Protein AF-A0A8T3U427-F1 (afdb_monomer_lite)

Sequence (300 aa):
MDKDFKRKILIILAVVIILLIMLIGYIIYKFNKNVANNDKGISSYSGNNTNNNKENVDKITENEKDDIEKTAIQRAGTNNLPQLVNVDYSALARYQFSRPTETDTYIKVYFNNLNEPIEIKLFAKLAPNTTKQFLEGIKKNMHLNKHATMSTFRDLIFNFGVDNTNQPIFTQVDRNDINYALVPYKGALMKNGKLSLKSNGDQLFNIILQDEKKVNEKIIENKAISQSLVNELSNRKGRLESEYLNNIVFGQVTNGIEKLEEMANDYKKNIKDIYNKTYSYPYITKIEVNDPYKKTKITY

pLDDT: mean 75.44, std 16.91, range [25.19, 96.69]

Secondary structure (DSSP, 8-state):
--HHHHHHHHHHHHHHHHHHHHHHHHHHHHHHHHHHHHGGGS-------------------HHHHHHHHHHHHHT-STTS---GGG--HHHHHHHHHSPP-TTSEEEEEEETT-SSPEEEEE-TTTSHHHHHHHHHHHHTTTTTTPBEEE-TT--EEEE--B-TTS-BS--S--GGG--TT---BTTEEEEE-S--TTSGGGGEEEE--S--SS--HHHHHHHT--HHHHHHHHHH-B--SSSTTTEEEEEEEEE-HHHHHHHHHHHHHTHHHHHTTSSPPPBEEEEEEE-TTSSS-EE-

Foldseek 3Di:
DDPVVVVVVVVVVVVVVVVVVVVVVVVVVVVVVVVVVVVPPDPDPPDDDDDDPDQPAQDDDVVLLVVLLVVQLCQFFDPRHDQQQPDQLVSLLNNQQHDDDLQWKKKWWDKPPDPGTFIKTFQCSLQVVLSVLVVVLQVLVLQAPFFFDADPQLWGKTQSAAGPVRAASQNAQDRSSQTLSAAFFQQWWKAFNDGCPDDSSSRIITHRLHADPADDVVCCVPSVHHVSVNVSCVVRPGDDPCGRSRIRGTMGGNDDSVVSNVLSVVCVVCVVVVVVVNDDGIGTNFMFISNSVDPDRDGD

Structure (mmCIF, N/CA/C/O backbone):
data_AF-A0A8T3U427-F1
#
_entry.id   AF-A0A8T3U427-F1
#
loop_
_atom_site.group_PDB
_atom_site.id
_atom_site.type_symbol
_atom_site.label_atom_id
_atom_site.label_alt_id
_atom_site.label_comp_id
_atom_site.label_asym_id
_atom_site.label_entity_id
_atom_site.label_seq_id
_atom_site.pdbx_PDB_ins_code
_atom_site.Cartn_x
_atom_site.Cartn_y
_atom_site.Cartn_z
_atom_site.occupancy
_atom_site.B_iso_or_equiv
_atom_site.auth_seq_id
_atom_site.auth_comp_id
_atom_site.auth_asym_id
_atom_site.auth_atom_id
_atom_site.pdbx_PDB_model_num
ATOM 1 N N . MET A 1 1 ? 60.483 31.519 -21.309 1.00 59.22 1 MET A N 1
ATOM 2 C CA . MET A 1 1 ? 59.441 30.931 -22.181 1.00 59.22 1 MET A CA 1
ATOM 3 C C . MET A 1 1 ? 59.029 31.992 -23.182 1.00 59.22 1 MET A C 1
ATOM 5 O O . MET A 1 1 ? 58.502 33.022 -22.769 1.00 59.22 1 MET A O 1
ATOM 9 N N . ASP A 1 2 ? 59.382 31.769 -24.444 1.00 67.00 2 ASP A N 1
ATOM 10 C CA . ASP A 1 2 ? 59.312 32.754 -25.523 1.00 67.00 2 ASP A CA 1
ATOM 11 C C . ASP A 1 2 ? 57.877 33.274 -25.748 1.00 67.00 2 ASP A C 1
ATOM 13 O O . ASP A 1 2 ? 56.909 32.518 -25.596 1.00 67.00 2 ASP A O 1
ATOM 17 N N . LYS A 1 3 ? 57.715 34.565 -26.071 1.00 64.00 3 LYS A N 1
ATOM 18 C CA . LYS A 1 3 ? 56.387 35.195 -26.248 1.00 64.00 3 LYS A CA 1
ATOM 19 C C . LYS A 1 3 ? 55.594 34.507 -27.361 1.00 64.00 3 LYS A C 1
ATOM 21 O O . LYS A 1 3 ? 54.386 34.303 -27.217 1.00 64.00 3 LYS A O 1
ATOM 26 N N . ASP A 1 4 ? 56.286 34.054 -28.400 1.00 68.75 4 ASP A N 1
ATOM 27 C CA . ASP A 1 4 ? 55.681 33.327 -29.514 1.00 68.75 4 ASP A CA 1
ATOM 28 C C . ASP A 1 4 ? 55.233 31.915 -29.128 1.00 68.75 4 ASP A C 1
ATOM 30 O O . ASP A 1 4 ? 54.208 31.431 -29.612 1.00 68.75 4 ASP A O 1
ATOM 34 N N . PHE A 1 5 ? 55.927 31.273 -28.186 1.00 71.12 5 PHE A N 1
ATOM 35 C CA . PHE A 1 5 ? 55.531 29.966 -27.663 1.00 71.12 5 PHE A CA 1
ATOM 36 C C . PHE A 1 5 ? 54.252 30.063 -26.818 1.00 71.12 5 PHE A C 1
ATOM 38 O O . PHE A 1 5 ? 53.335 29.256 -26.979 1.00 71.12 5 PHE A O 1
ATOM 45 N N . LYS A 1 6 ? 54.127 31.108 -25.985 1.00 70.31 6 LYS A N 1
ATOM 46 C CA . LYS A 1 6 ? 52.896 31.376 -25.218 1.00 70.31 6 LYS A CA 1
ATOM 47 C C . LYS A 1 6 ? 51.705 31.685 -26.128 1.00 70.31 6 LYS A C 1
ATOM 49 O O . LYS A 1 6 ? 50.611 31.185 -25.879 1.00 70.31 6 LYS A O 1
ATOM 54 N N . ARG A 1 7 ? 51.912 32.458 -27.202 1.00 70.88 7 ARG A N 1
ATOM 55 C CA . ARG A 1 7 ? 50.856 32.798 -28.170 1.00 70.88 7 ARG A CA 1
ATOM 56 C C . ARG A 1 7 ? 50.369 31.570 -28.945 1.00 70.88 7 ARG A C 1
ATOM 58 O O . ARG A 1 7 ? 49.165 31.405 -29.107 1.00 70.88 7 ARG A O 1
ATOM 65 N N . LYS A 1 8 ? 51.278 30.679 -29.358 1.00 77.75 8 LYS A N 1
ATOM 66 C CA . LYS A 1 8 ? 50.928 29.411 -30.025 1.00 77.75 8 LYS A CA 1
ATOM 67 C C . LYS A 1 8 ? 50.139 28.470 -29.109 1.00 77.75 8 LYS A C 1
ATOM 69 O O . LYS A 1 8 ? 49.128 27.928 -29.542 1.00 77.75 8 LYS A O 1
ATOM 74 N N . ILE A 1 9 ? 50.538 28.335 -27.841 1.00 80.44 9 ILE A N 1
ATOM 75 C CA . ILE A 1 9 ? 49.794 27.527 -26.858 1.00 80.44 9 ILE A CA 1
ATOM 76 C C . ILE A 1 9 ? 48.384 28.078 -26.642 1.00 80.44 9 ILE A C 1
ATOM 78 O O . ILE A 1 9 ? 47.432 27.305 -26.621 1.00 80.44 9 ILE A O 1
ATOM 82 N N . LEU A 1 10 ? 48.229 29.400 -26.535 1.00 78.81 10 LEU A N 1
ATOM 83 C CA . LEU A 1 10 ? 46.924 30.021 -26.300 1.00 78.81 10 LEU A CA 1
ATOM 84 C C . LEU A 1 10 ? 45.952 29.797 -27.472 1.00 78.81 10 LEU A C 1
ATOM 86 O O . LEU A 1 10 ? 44.768 29.554 -27.253 1.00 78.81 10 LEU A O 1
ATOM 90 N N . ILE A 1 11 ? 46.463 29.815 -28.708 1.00 83.19 11 ILE A N 1
ATOM 91 C CA . ILE A 1 11 ? 45.681 29.509 -29.916 1.00 83.19 11 ILE A CA 1
ATOM 92 C C . ILE A 1 11 ? 45.255 28.036 -29.926 1.00 83.19 11 ILE A C 1
ATOM 94 O O . ILE A 1 11 ? 44.087 27.745 -30.174 1.00 83.19 11 ILE A O 1
ATOM 98 N N . ILE A 1 12 ? 46.164 27.109 -29.607 1.00 82.56 12 ILE A N 1
ATOM 99 C CA . ILE A 1 12 ? 45.843 25.674 -29.528 1.00 82.56 12 ILE A CA 1
ATOM 100 C C . ILE A 1 12 ? 44.763 25.430 -28.467 1.00 82.56 12 ILE A C 1
ATOM 102 O O . ILE A 1 12 ? 43.797 24.715 -28.723 1.00 82.56 12 ILE A O 1
ATOM 106 N N . LEU A 1 13 ? 44.879 26.073 -27.303 1.00 82.50 13 LEU A N 1
ATOM 107 C CA . LEU A 1 13 ? 43.910 25.939 -26.217 1.00 82.50 13 LEU A CA 1
ATOM 108 C C . LEU A 1 13 ? 42.522 26.465 -26.619 1.00 82.50 13 LEU A C 1
ATOM 110 O O . LEU A 1 13 ? 41.516 25.818 -26.339 1.00 82.50 13 LEU A O 1
ATOM 114 N N . ALA A 1 14 ? 42.464 27.590 -27.338 1.00 83.56 14 ALA A N 1
ATOM 115 C CA . ALA A 1 14 ? 41.215 28.141 -27.861 1.00 83.56 14 ALA A CA 1
ATOM 116 C C . ALA A 1 14 ? 40.546 27.204 -28.884 1.00 83.56 14 ALA A C 1
ATOM 118 O O . ALA A 1 14 ? 39.336 26.991 -28.823 1.00 83.56 14 ALA A O 1
ATOM 119 N N . VAL A 1 15 ? 41.325 26.590 -29.781 1.00 88.31 15 VAL A N 1
ATOM 120 C CA . VAL A 1 15 ? 40.809 25.616 -30.760 1.00 88.31 15 VAL A CA 1
ATOM 121 C C . VAL A 1 15 ? 40.265 24.365 -30.064 1.00 88.31 15 VAL A C 1
ATOM 123 O O . VAL A 1 15 ? 39.186 23.891 -30.416 1.00 88.31 15 VAL A O 1
ATOM 126 N N . VAL A 1 16 ? 40.955 23.863 -29.035 1.00 87.56 16 VAL A N 1
ATOM 127 C CA . VAL A 1 16 ? 40.490 22.712 -28.241 1.00 87.56 16 VAL A CA 1
ATOM 128 C C . VAL A 1 16 ? 39.172 23.023 -27.528 1.00 87.56 16 VAL A C 1
ATOM 130 O O . VAL A 1 16 ? 38.265 22.195 -27.547 1.00 87.56 16 VAL A O 1
ATOM 133 N N . ILE A 1 17 ? 39.024 24.223 -26.958 1.00 86.38 17 ILE A N 1
ATOM 134 C CA . ILE A 1 17 ? 37.779 24.653 -26.302 1.00 86.38 17 ILE A CA 1
ATOM 135 C C . ILE A 1 17 ? 36.621 24.718 -27.305 1.00 86.38 17 ILE A C 1
ATOM 137 O O . ILE A 1 17 ? 35.531 24.229 -27.016 1.00 86.38 17 ILE A O 1
ATOM 141 N N . ILE A 1 18 ? 36.854 25.268 -28.500 1.00 88.19 18 ILE A N 1
ATOM 142 C CA . ILE A 1 18 ? 35.833 25.353 -29.554 1.00 88.19 18 ILE A CA 1
ATOM 143 C C . ILE A 1 18 ? 35.385 23.952 -30.003 1.00 88.19 18 ILE A C 1
ATOM 145 O O . ILE A 1 18 ? 34.186 23.710 -30.156 1.00 88.19 18 ILE A O 1
ATOM 149 N N . LEU A 1 19 ? 36.319 23.008 -30.158 1.00 84.88 19 LEU A N 1
ATOM 150 C CA . LEU A 1 19 ? 35.997 21.613 -30.483 1.00 84.88 19 LEU A CA 1
ATOM 151 C C . LEU A 1 19 ? 35.191 20.928 -29.370 1.00 84.88 19 LEU A C 1
ATOM 153 O O . LEU A 1 19 ? 34.259 20.179 -29.660 1.00 84.88 19 LEU A O 1
ATOM 157 N N . LEU A 1 20 ? 35.495 21.225 -28.105 1.00 81.88 20 LEU A N 1
ATOM 158 C CA . LEU A 1 20 ? 34.751 20.724 -26.946 1.00 81.88 20 LEU A CA 1
ATOM 159 C C . LEU A 1 20 ? 33.309 21.247 -26.921 1.00 81.88 20 LEU A C 1
ATOM 161 O O . LEU A 1 20 ? 32.381 20.473 -26.699 1.00 81.88 20 LEU A O 1
ATOM 165 N N . ILE A 1 21 ? 33.104 22.533 -27.220 1.00 86.19 21 ILE A N 1
ATOM 166 C CA . ILE A 1 21 ? 31.766 23.136 -27.311 1.00 86.19 21 ILE A CA 1
ATOM 167 C C . ILE A 1 21 ? 30.965 22.508 -28.460 1.00 86.19 21 ILE A C 1
ATOM 169 O O . ILE A 1 21 ? 29.793 22.180 -28.274 1.00 86.19 21 ILE A O 1
ATOM 173 N N . MET A 1 22 ? 31.587 22.278 -29.623 1.00 85.19 22 MET A N 1
ATOM 174 C CA . MET A 1 22 ? 30.928 21.592 -30.742 1.00 85.19 22 MET A CA 1
ATOM 175 C C . MET A 1 22 ? 30.547 20.147 -30.399 1.00 85.19 22 MET A C 1
ATOM 177 O O . MET A 1 22 ? 29.453 19.706 -30.750 1.00 85.19 22 MET A O 1
ATOM 181 N N . LEU A 1 23 ? 31.405 19.421 -29.674 1.00 85.69 23 LEU A N 1
ATOM 182 C CA . LEU A 1 23 ? 31.119 18.058 -29.226 1.00 85.69 23 LEU A CA 1
ATOM 183 C C . LEU A 1 23 ? 29.940 18.025 -28.242 1.00 85.69 23 LEU A C 1
ATOM 185 O O . LEU A 1 23 ? 29.028 17.216 -28.405 1.00 85.69 23 LEU A O 1
ATOM 189 N N . ILE A 1 24 ? 29.921 18.934 -27.262 1.00 81.00 24 ILE A N 1
ATOM 190 C CA . ILE A 1 24 ? 28.818 19.068 -26.298 1.00 81.00 24 ILE A CA 1
ATOM 191 C C . ILE A 1 24 ? 27.515 19.424 -27.028 1.00 81.00 24 ILE A C 1
ATOM 193 O O . ILE A 1 24 ? 26.487 18.788 -26.796 1.00 81.00 24 ILE A O 1
ATOM 197 N N . GLY A 1 25 ? 27.559 20.375 -27.966 1.00 81.19 25 GLY A N 1
ATOM 198 C CA . GLY A 1 25 ? 26.407 20.749 -28.789 1.00 81.19 25 GLY A CA 1
ATOM 199 C C . GLY A 1 25 ? 25.869 19.584 -29.625 1.00 81.19 25 GLY A C 1
ATOM 200 O O . GLY A 1 25 ? 24.657 19.384 -29.695 1.00 81.19 25 GLY A O 1
ATOM 201 N N . TYR A 1 26 ? 26.754 18.764 -30.199 1.00 83.94 26 TYR A N 1
ATOM 202 C CA . TYR A 1 26 ? 26.366 17.564 -30.941 1.00 83.94 26 TYR A CA 1
ATOM 203 C C . TYR A 1 26 ? 25.715 16.503 -30.042 1.00 83.94 26 TYR A C 1
ATOM 205 O O . TYR A 1 26 ? 24.706 15.915 -30.435 1.00 83.94 26 TYR A O 1
ATOM 213 N N . ILE A 1 27 ? 26.239 16.286 -28.830 1.00 77.25 27 ILE A N 1
ATOM 214 C CA . ILE A 1 27 ? 25.650 15.361 -27.847 1.00 77.25 27 ILE A CA 1
ATOM 215 C C . ILE A 1 27 ? 24.237 15.822 -27.461 1.00 77.25 27 ILE A C 1
ATOM 217 O O . ILE A 1 27 ? 23.304 15.023 -27.539 1.00 77.25 27 ILE A O 1
ATOM 221 N N . ILE A 1 28 ? 24.054 17.110 -27.140 1.00 77.00 28 ILE A N 1
ATOM 222 C CA . ILE A 1 28 ? 22.740 17.696 -26.811 1.00 77.00 28 ILE A CA 1
ATOM 223 C C . ILE A 1 28 ? 21.771 17.572 -27.996 1.00 77.00 28 ILE A C 1
ATOM 225 O O . ILE A 1 28 ? 20.626 17.156 -27.826 1.00 77.00 28 ILE A O 1
ATOM 229 N N . TYR A 1 29 ? 22.227 17.878 -29.214 1.00 78.38 29 TYR A N 1
ATOM 230 C CA . TYR A 1 29 ? 21.415 17.751 -30.425 1.00 78.38 29 TYR A CA 1
ATOM 231 C C . TYR A 1 29 ? 20.968 16.304 -30.675 1.00 78.38 29 TYR A C 1
ATOM 233 O O . TYR A 1 29 ? 19.792 16.062 -30.957 1.00 78.38 29 TYR A O 1
ATOM 241 N N . LYS A 1 30 ? 21.873 15.322 -30.542 1.00 70.06 30 LYS A N 1
ATOM 242 C CA . LYS A 1 30 ? 21.526 13.905 -30.723 1.00 70.06 30 LYS A CA 1
ATOM 243 C C . LYS A 1 30 ? 20.566 13.413 -29.637 1.00 70.06 30 LYS A C 1
ATOM 245 O O . LYS A 1 30 ? 19.668 12.632 -29.945 1.00 70.06 30 LYS A O 1
ATOM 250 N N . PHE A 1 31 ? 20.732 13.888 -28.402 1.00 57.84 31 PHE A N 1
ATOM 251 C CA . PHE A 1 31 ? 19.836 13.581 -27.289 1.00 57.84 31 PHE A CA 1
ATOM 252 C C . PHE A 1 31 ? 18.421 14.115 -27.564 1.00 57.84 31 PHE A C 1
ATOM 254 O O . PHE A 1 31 ? 17.472 13.336 -27.588 1.00 57.84 31 PHE A O 1
ATOM 261 N N . ASN A 1 32 ? 18.284 15.395 -27.928 1.00 58.91 32 ASN A N 1
ATOM 262 C CA . ASN A 1 32 ? 16.984 16.000 -28.247 1.00 58.91 32 ASN A CA 1
ATOM 263 C C . ASN A 1 32 ? 16.314 15.390 -29.489 1.00 58.91 32 ASN A C 1
ATOM 265 O O . ASN A 1 32 ? 15.096 15.224 -29.516 1.00 58.91 32 ASN A O 1
ATOM 269 N N . LYS A 1 33 ? 17.086 15.001 -30.514 1.00 48.03 33 LYS A N 1
ATOM 270 C CA . LYS A 1 33 ? 16.544 14.336 -31.711 1.00 48.03 33 LYS A CA 1
ATOM 271 C C . LYS A 1 33 ? 16.022 12.922 -31.418 1.00 48.03 33 LYS A C 1
ATOM 273 O O . LYS A 1 33 ? 15.049 12.498 -32.039 1.00 48.03 33 LYS A O 1
ATOM 278 N N . ASN A 1 34 ? 16.640 12.202 -30.481 1.00 48.78 34 ASN A N 1
ATOM 279 C CA . ASN A 1 34 ? 16.166 10.886 -30.046 1.00 48.78 34 ASN A CA 1
ATOM 280 C C . ASN A 1 34 ? 14.929 10.985 -29.136 1.00 48.78 34 ASN A C 1
ATOM 282 O O . ASN A 1 34 ? 14.057 10.127 -29.224 1.00 48.78 34 ASN A O 1
ATOM 286 N N . VAL A 1 35 ? 14.807 12.049 -28.333 1.00 49.03 35 VAL A N 1
ATOM 287 C CA . VAL A 1 35 ? 13.600 12.336 -27.534 1.00 49.03 35 VAL A CA 1
ATOM 288 C C . VAL A 1 35 ? 12.406 12.668 -28.444 1.00 49.03 35 VAL A C 1
ATOM 290 O O . VAL A 1 35 ? 11.364 12.029 -28.350 1.00 49.03 35 VAL A O 1
ATOM 293 N N . ALA A 1 36 ? 12.580 13.558 -29.427 1.00 39.34 36 ALA A N 1
ATOM 294 C CA . ALA A 1 36 ? 11.493 13.985 -30.318 1.00 39.34 36 ALA A CA 1
ATOM 295 C C . ALA A 1 36 ? 10.962 12.895 -31.279 1.00 39.34 36 ALA A C 1
ATOM 297 O O . ALA A 1 36 ? 9.861 13.027 -31.816 1.00 39.34 36 ALA A O 1
ATOM 298 N N . ASN A 1 37 ? 11.730 11.829 -31.532 1.00 36.75 37 ASN A N 1
ATOM 299 C CA . ASN A 1 37 ? 11.287 10.708 -32.370 1.00 36.75 37 ASN A CA 1
ATOM 300 C C . ASN A 1 37 ? 10.608 9.582 -31.574 1.00 36.75 37 ASN A C 1
ATOM 302 O O . ASN A 1 37 ? 9.829 8.838 -32.166 1.00 36.75 37 ASN A O 1
ATOM 306 N N . ASN A 1 38 ? 10.841 9.488 -30.261 1.00 41.16 38 ASN A N 1
ATOM 307 C CA . ASN A 1 38 ? 10.148 8.531 -29.392 1.00 41.16 38 ASN A CA 1
ATOM 308 C C . ASN A 1 38 ? 8.771 9.043 -28.922 1.00 41.16 38 ASN A C 1
ATOM 310 O O . ASN A 1 38 ? 7.914 8.236 -28.576 1.00 41.16 38 ASN A O 1
ATOM 314 N N . ASP A 1 39 ? 8.513 10.353 -29.007 1.00 40.88 39 ASP A N 1
ATOM 315 C CA . A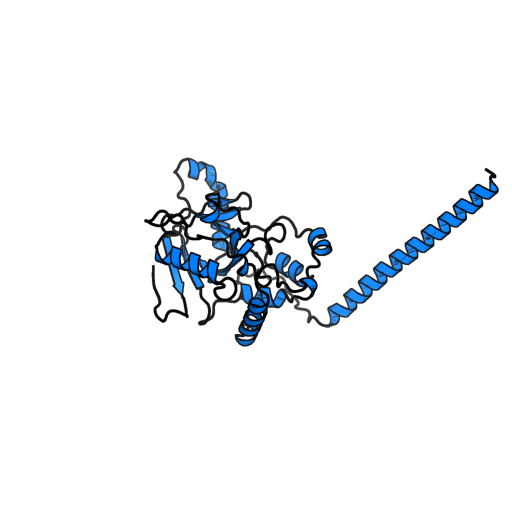SP A 1 39 ? 7.210 10.961 -28.681 1.00 40.88 39 ASP A CA 1
ATOM 316 C C . ASP A 1 39 ? 6.150 10.836 -29.795 1.00 40.88 39 ASP A C 1
ATOM 318 O O . ASP A 1 39 ? 4.981 11.151 -29.584 1.00 40.88 39 ASP A O 1
ATOM 322 N N . LYS A 1 40 ? 6.501 10.333 -30.988 1.00 34.75 40 LYS A N 1
ATOM 323 C CA . LYS A 1 40 ? 5.539 10.177 -32.101 1.00 34.75 40 LYS A CA 1
ATOM 324 C C . LYS A 1 40 ? 4.613 8.956 -31.985 1.00 34.75 40 LYS A C 1
ATOM 326 O O . LYS A 1 40 ? 3.805 8.733 -32.883 1.00 34.75 40 LYS A O 1
ATOM 331 N N . GLY A 1 41 ? 4.709 8.185 -30.901 1.00 35.84 41 GLY A N 1
ATOM 332 C CA . GLY A 1 41 ? 3.844 7.031 -30.627 1.00 35.84 41 GLY A CA 1
ATOM 333 C C . GLY A 1 41 ? 2.781 7.247 -29.546 1.00 35.84 41 GLY A C 1
ATOM 334 O O . GLY A 1 41 ? 1.962 6.357 -29.339 1.00 35.84 41 GLY A O 1
ATOM 335 N N . ILE A 1 42 ? 2.766 8.391 -28.854 1.00 35.25 42 ILE A N 1
ATOM 336 C CA . ILE A 1 42 ? 1.830 8.632 -27.749 1.00 35.25 42 ILE A CA 1
ATOM 337 C C . ILE A 1 42 ? 0.779 9.631 -28.221 1.00 35.25 42 ILE A C 1
ATOM 339 O O . ILE A 1 42 ? 1.039 10.822 -28.375 1.00 35.25 42 ILE A O 1
ATOM 343 N N . SER A 1 43 ? -0.423 9.116 -28.480 1.00 31.12 43 SER A N 1
ATOM 344 C CA . SER A 1 43 ? -1.621 9.909 -28.743 1.00 31.12 43 SER A CA 1
ATOM 345 C C . SER A 1 43 ? -1.753 11.019 -27.702 1.00 31.12 43 SER A C 1
ATOM 347 O O . SER A 1 43 ? -1.834 10.752 -26.501 1.00 31.12 43 SER A O 1
ATOM 349 N N . SER A 1 44 ? -1.792 12.259 -28.173 1.00 29.70 44 SER A N 1
ATOM 350 C CA . SER A 1 44 ? -2.042 13.451 -27.379 1.00 29.70 44 SER A CA 1
ATOM 351 C C . SER A 1 44 ? -3.400 13.354 -26.678 1.00 29.70 44 SER A C 1
ATOM 353 O O . SER A 1 44 ? -4.447 13.637 -27.257 1.00 29.70 44 SER A O 1
ATOM 355 N N . TYR A 1 45 ? -3.391 12.998 -25.394 1.00 30.50 45 TYR A N 1
ATOM 356 C CA . TYR A 1 45 ? -4.509 13.309 -24.512 1.00 30.50 45 TYR A CA 1
ATOM 357 C C . TYR A 1 45 ? -4.466 14.812 -24.229 1.00 30.50 45 TYR A C 1
ATOM 359 O O . TYR A 1 45 ? -3.686 15.302 -23.414 1.00 30.50 45 TYR A O 1
ATOM 367 N N . SER A 1 46 ? -5.289 15.560 -24.961 1.00 26.19 46 SER A N 1
ATOM 368 C CA . SER A 1 46 ? -5.597 16.952 -24.655 1.00 26.19 46 SER A CA 1
ATOM 369 C C . SER A 1 46 ? -6.422 16.987 -23.366 1.00 26.19 46 SER A C 1
ATOM 371 O O . SER A 1 46 ? -7.630 16.754 -23.366 1.00 26.19 46 SER A O 1
ATOM 373 N N . GLY A 1 47 ? -5.747 17.200 -22.238 1.00 28.97 47 GLY A N 1
ATOM 374 C CA . GLY A 1 47 ? -6.385 17.463 -20.955 1.00 28.97 47 GLY A CA 1
ATOM 375 C C . GLY A 1 47 ? -6.874 18.904 -20.908 1.00 28.97 47 GLY A C 1
ATOM 376 O O . GLY A 1 47 ? -6.117 19.807 -20.561 1.00 28.97 47 GLY A O 1
ATOM 377 N N . ASN A 1 48 ? -8.144 19.120 -21.251 1.00 25.19 48 ASN A N 1
ATOM 378 C CA . ASN A 1 48 ? -8.836 20.353 -20.900 1.00 25.19 48 ASN A CA 1
ATOM 379 C C . ASN A 1 48 ? -8.879 20.482 -19.373 1.00 25.19 48 ASN A C 1
ATOM 381 O O . ASN A 1 48 ? -9.461 19.647 -18.679 1.00 25.19 48 ASN A O 1
ATOM 385 N N . ASN A 1 49 ? -8.281 21.564 -18.873 1.00 33.22 49 ASN A N 1
ATOM 386 C CA . ASN A 1 49 ? -8.452 22.053 -17.512 1.00 33.22 49 ASN A CA 1
ATOM 387 C C . ASN A 1 49 ? -9.945 22.247 -17.228 1.00 33.22 49 ASN A C 1
ATOM 389 O O . ASN A 1 49 ? -10.543 23.250 -17.608 1.00 33.22 49 ASN A O 1
ATOM 393 N N . THR A 1 50 ? -10.533 21.288 -16.523 1.00 27.03 50 THR A N 1
ATOM 394 C CA . THR A 1 50 ? -11.799 21.481 -15.826 1.00 27.03 50 THR A CA 1
ATOM 395 C C . THR A 1 50 ? -11.693 20.777 -14.487 1.00 27.03 50 THR A C 1
ATOM 397 O O . THR A 1 50 ? -11.666 19.551 -14.418 1.00 27.03 50 THR A O 1
ATOM 400 N N . ASN A 1 51 ? -11.596 21.584 -13.429 1.00 36.22 51 ASN A N 1
ATOM 401 C CA . ASN A 1 51 ? -11.823 21.163 -12.055 1.00 36.22 51 ASN A CA 1
ATOM 402 C C . ASN A 1 51 ? -13.139 20.385 -11.993 1.00 36.22 51 ASN A C 1
ATOM 404 O O . ASN A 1 51 ? -14.203 20.976 -12.143 1.00 36.22 51 ASN A O 1
ATOM 408 N N . ASN A 1 52 ? -13.055 19.079 -11.773 1.00 27.22 52 ASN A N 1
ATOM 409 C CA . ASN A 1 52 ? -14.166 18.251 -11.338 1.00 27.22 52 ASN A CA 1
ATOM 410 C C . ASN A 1 52 ? -13.590 17.154 -10.442 1.00 27.22 52 ASN A C 1
ATOM 412 O O . ASN A 1 52 ? -12.867 16.281 -10.918 1.00 27.22 52 ASN A O 1
ATOM 416 N N . ASN A 1 53 ? -13.924 17.215 -9.150 1.00 38.50 53 ASN A N 1
ATOM 417 C CA . ASN A 1 53 ? -13.718 16.147 -8.173 1.00 38.50 53 ASN A CA 1
ATOM 418 C C . ASN A 1 53 ? -14.526 14.908 -8.590 1.00 38.50 53 ASN A C 1
ATOM 420 O O . ASN A 1 53 ? -15.640 14.671 -8.126 1.00 38.50 53 ASN A O 1
ATOM 424 N N . LYS A 1 54 ? -13.972 14.126 -9.510 1.00 35.12 54 LYS A N 1
ATOM 425 C CA . LYS A 1 54 ? -14.352 12.741 -9.764 1.00 35.12 54 LYS A CA 1
ATOM 426 C C . LYS A 1 54 ? -13.064 11.946 -9.704 1.00 35.12 54 LYS A C 1
ATOM 428 O O . LYS A 1 54 ? -12.177 12.178 -10.520 1.00 35.12 54 LYS A O 1
ATOM 433 N N . GLU A 1 55 ? -12.966 11.042 -8.733 1.00 45.59 55 GLU A N 1
ATOM 434 C CA . GLU A 1 55 ? -11.909 10.034 -8.673 1.00 45.59 55 GLU A CA 1
ATOM 435 C C . GLU A 1 55 ? -11.748 9.412 -10.069 1.00 45.59 55 GLU A C 1
ATOM 437 O O . GLU A 1 55 ? -12.640 8.711 -10.558 1.00 45.59 55 GLU A O 1
ATOM 442 N N . ASN A 1 56 ? -10.643 9.729 -10.749 1.00 45.22 56 ASN A N 1
ATOM 443 C CA . ASN A 1 56 ? -10.276 9.100 -12.012 1.00 45.22 56 ASN A CA 1
ATOM 444 C C . ASN A 1 56 ? -9.852 7.669 -11.687 1.00 45.22 56 ASN A C 1
ATOM 446 O O . ASN A 1 56 ? -8.686 7.383 -11.433 1.00 45.22 56 ASN A O 1
ATOM 450 N N . VAL A 1 57 ? -10.834 6.779 -11.619 1.00 61.09 57 VAL A N 1
ATOM 451 C CA . VAL A 1 57 ? -10.600 5.346 -11.492 1.00 61.09 57 VAL A CA 1
ATOM 452 C C . VAL A 1 57 ? -10.041 4.864 -12.817 1.00 61.09 57 VAL A C 1
ATOM 454 O O . VAL A 1 57 ? -10.732 4.912 -13.841 1.00 61.09 57 VAL A O 1
ATOM 457 N N . ASP A 1 58 ? -8.801 4.388 -12.796 1.00 75.19 58 ASP A N 1
ATOM 458 C CA . ASP A 1 58 ? -8.197 3.803 -13.982 1.00 75.19 58 ASP A CA 1
ATOM 459 C C . ASP A 1 58 ? -8.947 2.536 -14.386 1.00 75.19 58 ASP A C 1
ATOM 461 O O . ASP A 1 58 ? -9.272 1.674 -13.562 1.00 75.19 58 ASP A O 1
ATOM 465 N N . LYS A 1 59 ? -9.222 2.425 -15.684 1.00 77.38 59 LYS A N 1
ATOM 466 C CA . LYS A 1 59 ? -9.751 1.199 -16.272 1.00 77.38 59 LYS A CA 1
ATOM 467 C C . LYS A 1 59 ? -8.583 0.280 -16.608 1.00 77.38 59 LYS A C 1
ATOM 469 O O . LYS A 1 59 ? -7.645 0.702 -17.278 1.00 77.38 59 LYS A O 1
ATOM 474 N N . ILE A 1 60 ? -8.686 -0.970 -16.177 1.00 84.38 60 ILE A N 1
ATOM 475 C CA . ILE A 1 60 ? -7.787 -2.063 -16.544 1.00 84.38 60 ILE A CA 1
ATOM 476 C C . ILE A 1 60 ? -8.638 -3.277 -16.919 1.00 84.38 60 ILE A C 1
ATOM 478 O O . ILE A 1 60 ? -9.715 -3.475 -16.353 1.00 84.38 60 ILE A O 1
ATOM 482 N N . THR A 1 61 ? -8.197 -4.054 -17.905 1.00 85.25 61 THR A N 1
ATOM 483 C CA . THR A 1 61 ? -8.869 -5.316 -18.259 1.00 85.25 61 THR A CA 1
ATOM 484 C C . THR A 1 61 ? -8.388 -6.451 -17.352 1.00 85.25 61 THR A C 1
ATOM 486 O O . THR A 1 61 ? -7.259 -6.404 -16.867 1.00 85.25 61 THR A O 1
ATOM 489 N N . GLU A 1 62 ? -9.202 -7.491 -17.139 1.00 84.38 62 GLU A N 1
ATOM 490 C CA . GLU A 1 62 ? -8.783 -8.641 -16.312 1.00 84.38 62 GLU A CA 1
ATOM 491 C C . GLU A 1 62 ? -7.568 -9.366 -16.926 1.00 84.38 62 GLU A C 1
ATOM 493 O O . GLU A 1 62 ? -6.661 -9.754 -16.203 1.00 84.38 62 GLU A O 1
ATOM 498 N N . ASN A 1 63 ? -7.474 -9.439 -18.260 1.00 86.06 63 ASN A N 1
ATOM 499 C CA . ASN A 1 63 ? -6.302 -10.012 -18.936 1.00 86.06 63 ASN A CA 1
ATOM 500 C C . ASN A 1 63 ? -5.026 -9.186 -18.686 1.00 86.06 63 ASN A C 1
ATOM 502 O O . ASN A 1 63 ? -3.985 -9.748 -18.366 1.00 86.06 63 ASN A O 1
ATOM 506 N N . GLU A 1 64 ? -5.101 -7.851 -18.799 1.00 87.25 64 GLU A N 1
ATOM 507 C CA . GLU A 1 64 ? -3.957 -6.963 -18.516 1.00 87.25 64 GLU A CA 1
ATOM 508 C C . GLU A 1 64 ? -3.518 -7.088 -17.051 1.00 87.25 64 GLU A C 1
ATOM 510 O O . GLU A 1 64 ? -2.324 -7.136 -16.755 1.00 87.25 64 GLU A O 1
ATOM 515 N N . LYS A 1 65 ? -4.486 -7.192 -16.134 1.00 88.75 65 LYS A N 1
ATOM 516 C CA . LYS A 1 65 ? -4.249 -7.437 -14.711 1.00 88.75 65 LYS A CA 1
ATOM 517 C C . LYS A 1 65 ? -3.511 -8.762 -14.483 1.00 88.75 65 LYS A C 1
ATOM 519 O O . LYS A 1 65 ? -2.470 -8.760 -13.827 1.00 88.75 65 LYS A O 1
ATOM 524 N N . ASP A 1 66 ? -4.014 -9.862 -15.037 1.00 87.88 66 ASP A N 1
ATOM 525 C CA . ASP A 1 66 ? -3.421 -11.194 -14.879 1.00 87.88 66 ASP A CA 1
ATOM 526 C C . ASP A 1 66 ? -2.000 -11.266 -15.463 1.00 87.88 66 ASP A C 1
ATOM 528 O O . ASP A 1 66 ? -1.102 -11.850 -14.849 1.00 87.88 66 ASP A O 1
ATOM 532 N N . ASP A 1 67 ? -1.759 -10.633 -16.615 1.00 89.31 67 ASP A N 1
ATOM 533 C CA . ASP A 1 67 ? -0.434 -10.573 -17.240 1.00 89.31 67 ASP A CA 1
ATOM 534 C C . ASP A 1 67 ? 0.574 -9.785 -16.391 1.00 89.31 67 ASP A C 1
ATOM 536 O O . ASP A 1 67 ? 1.721 -10.226 -16.208 1.00 89.31 67 ASP A O 1
ATOM 540 N N . ILE A 1 68 ? 0.151 -8.644 -15.829 1.00 90.56 68 ILE A N 1
ATOM 541 C CA . ILE A 1 68 ? 0.958 -7.863 -14.882 1.00 90.56 68 ILE A CA 1
ATOM 542 C C . ILE A 1 68 ? 1.286 -8.711 -13.659 1.00 90.56 68 ILE A C 1
ATOM 544 O O . ILE A 1 68 ? 2.457 -8.823 -13.293 1.00 90.56 68 ILE A O 1
ATOM 548 N N . GLU A 1 69 ? 0.281 -9.331 -13.042 1.00 90.75 69 GLU A N 1
ATOM 549 C CA . GLU A 1 69 ? 0.473 -10.118 -11.828 1.00 90.75 69 GLU A CA 1
ATOM 550 C C . GLU A 1 69 ? 1.416 -11.294 -12.070 1.00 90.75 69 GLU A C 1
ATOM 552 O O . GLU A 1 69 ? 2.392 -11.469 -11.341 1.00 90.75 69 GLU A O 1
ATOM 557 N N . LYS A 1 70 ? 1.195 -12.062 -13.139 1.00 89.94 70 LYS A N 1
ATOM 558 C CA . LYS A 1 70 ? 2.042 -13.199 -13.508 1.00 89.94 70 LYS A CA 1
ATOM 559 C C . LYS A 1 70 ? 3.497 -12.781 -13.715 1.00 89.94 70 LYS A C 1
ATOM 561 O O . LYS A 1 70 ? 4.405 -13.440 -13.205 1.00 89.94 70 LYS A O 1
ATOM 566 N N . THR A 1 71 ? 3.724 -11.682 -14.433 1.00 87.69 71 THR A N 1
ATOM 567 C CA . THR A 1 71 ? 5.075 -11.172 -14.707 1.00 87.69 71 THR A CA 1
ATOM 568 C C . THR A 1 71 ? 5.744 -10.652 -13.433 1.00 87.69 71 THR A C 1
ATOM 570 O O . THR A 1 71 ? 6.918 -10.936 -13.183 1.00 87.69 71 THR A O 1
ATOM 573 N N . ALA A 1 72 ? 5.000 -9.918 -12.605 1.00 88.06 72 ALA A N 1
ATOM 574 C CA . ALA A 1 72 ? 5.501 -9.330 -11.369 1.00 88.06 72 ALA A CA 1
ATOM 575 C C . ALA A 1 72 ? 5.813 -10.388 -10.300 1.00 88.06 72 ALA A C 1
ATOM 577 O O . ALA A 1 72 ? 6.780 -10.229 -9.559 1.00 88.06 72 ALA A O 1
ATOM 578 N N . ILE A 1 73 ? 5.048 -11.483 -10.239 1.00 84.81 73 ILE A N 1
ATOM 579 C CA . ILE A 1 73 ? 5.310 -12.621 -9.341 1.00 84.81 73 ILE A CA 1
ATOM 580 C C . ILE A 1 73 ? 6.620 -13.316 -9.716 1.00 84.81 73 ILE A C 1
ATOM 582 O O . ILE A 1 73 ? 7.442 -13.595 -8.847 1.00 84.81 73 ILE A O 1
ATOM 586 N N . GLN A 1 74 ? 6.857 -13.555 -11.011 1.00 81.88 74 GLN A N 1
ATOM 587 C CA . GLN A 1 74 ? 8.103 -14.176 -11.484 1.00 81.88 74 GLN A CA 1
ATOM 588 C C . GLN A 1 74 ? 9.351 -13.342 -11.157 1.00 81.88 74 GLN A C 1
ATOM 590 O O . GLN A 1 74 ? 10.457 -13.875 -11.111 1.00 81.88 74 GLN A O 1
ATOM 595 N N . ARG A 1 75 ? 9.176 -12.037 -10.934 1.00 80.75 75 ARG A N 1
ATOM 596 C CA . ARG A 1 75 ? 10.240 -11.053 -10.694 1.00 80.75 75 ARG A CA 1
ATOM 597 C C . ARG A 1 75 ? 10.135 -10.387 -9.315 1.00 80.75 75 ARG A C 1
ATOM 599 O O . ARG A 1 75 ? 10.598 -9.262 -9.128 1.00 80.75 75 ARG A O 1
ATOM 606 N N . ALA A 1 76 ? 9.508 -11.071 -8.358 1.00 77.56 76 ALA A N 1
ATOM 607 C CA . ALA A 1 76 ? 9.386 -10.611 -6.980 1.00 77.56 76 ALA A CA 1
ATOM 608 C C . ALA A 1 76 ? 10.685 -10.836 -6.181 1.00 77.56 76 ALA A C 1
ATOM 610 O O . ALA A 1 76 ? 11.473 -11.743 -6.471 1.00 77.56 76 ALA A O 1
ATOM 611 N N . GLY A 1 77 ? 10.888 -10.018 -5.145 1.00 72.50 77 GLY A N 1
ATOM 612 C CA . GLY A 1 77 ? 12.066 -10.053 -4.285 1.00 72.50 77 GLY A CA 1
ATOM 613 C C . GLY A 1 77 ? 13.266 -9.283 -4.843 1.00 72.50 77 GLY A C 1
ATOM 614 O O . GLY A 1 77 ? 13.401 -9.030 -6.040 1.00 72.50 77 GLY A O 1
ATOM 615 N N . THR A 1 78 ? 14.189 -8.913 -3.953 1.00 69.94 78 THR A N 1
ATOM 616 C CA . THR A 1 78 ? 15.296 -7.990 -4.269 1.00 69.94 78 THR A CA 1
ATOM 617 C C . THR A 1 78 ? 16.312 -8.533 -5.275 1.00 69.94 78 THR A C 1
ATOM 619 O O . THR A 1 78 ? 17.051 -7.752 -5.867 1.00 69.94 78 THR A O 1
ATOM 622 N N . ASN A 1 79 ? 16.364 -9.852 -5.471 1.00 72.81 79 ASN A N 1
ATOM 623 C CA . ASN A 1 79 ? 17.374 -10.507 -6.309 1.00 72.81 79 ASN A CA 1
ATOM 624 C C . ASN A 1 79 ? 16.906 -10.757 -7.754 1.00 72.81 79 ASN A C 1
ATOM 626 O O . ASN A 1 79 ? 17.734 -11.086 -8.596 1.00 72.81 79 ASN A O 1
ATOM 630 N N . ASN A 1 80 ? 15.611 -10.586 -8.049 1.00 75.44 80 ASN A N 1
ATOM 631 C CA . ASN A 1 80 ? 15.005 -10.929 -9.345 1.00 75.44 80 ASN A CA 1
ATOM 632 C C . ASN A 1 80 ? 14.406 -9.708 -10.065 1.00 75.44 80 ASN A C 1
ATOM 634 O O . ASN A 1 80 ? 13.511 -9.841 -10.903 1.00 75.44 80 ASN A O 1
ATOM 638 N N . LEU A 1 81 ? 14.885 -8.509 -9.728 1.00 81.75 81 LEU A N 1
ATOM 639 C CA . LEU A 1 81 ? 14.340 -7.264 -10.255 1.00 81.75 81 LEU A CA 1
ATOM 640 C C . LEU A 1 81 ? 14.677 -7.094 -11.747 1.00 81.75 81 LEU A C 1
ATOM 642 O O . LEU A 1 81 ? 15.818 -7.329 -12.156 1.00 81.75 81 LEU A O 1
ATOM 646 N N . PRO A 1 82 ? 13.717 -6.646 -12.576 1.00 85.00 82 PRO A N 1
ATOM 647 C CA . PRO A 1 82 ? 14.014 -6.269 -13.949 1.00 85.00 82 PRO A CA 1
ATOM 648 C C . PRO A 1 82 ? 14.885 -5.009 -13.992 1.00 85.00 82 PRO A C 1
ATOM 650 O O . PRO A 1 82 ? 14.985 -4.253 -13.025 1.00 85.00 82 PRO A O 1
ATOM 653 N N . GLN A 1 83 ? 15.448 -4.717 -15.165 1.00 85.81 83 GLN A N 1
ATOM 654 C CA . GLN A 1 83 ? 15.983 -3.384 -15.430 1.00 85.81 83 GLN A CA 1
ATOM 655 C C . GLN A 1 83 ? 14.839 -2.364 -15.369 1.00 85.81 83 GLN A C 1
ATOM 657 O O . GLN A 1 83 ? 13.957 -2.365 -16.227 1.00 85.81 83 GLN A O 1
ATOM 662 N N . LEU A 1 84 ? 14.857 -1.499 -14.352 1.00 86.88 84 LEU A N 1
ATOM 663 C CA . LEU A 1 84 ? 13.749 -0.592 -14.036 1.00 86.88 84 LEU A CA 1
ATOM 664 C C . LEU A 1 84 ? 13.444 0.406 -15.164 1.00 86.88 84 LEU A C 1
ATOM 666 O O . LEU A 1 84 ? 12.304 0.841 -15.289 1.00 86.88 84 LEU A O 1
ATOM 670 N N . VAL A 1 85 ? 14.423 0.736 -16.009 1.00 84.62 85 VAL A N 1
ATOM 671 C CA . VAL A 1 85 ? 14.240 1.586 -17.199 1.00 84.62 85 VAL A CA 1
ATOM 672 C C . VAL A 1 85 ? 13.290 0.975 -18.239 1.00 84.62 85 VAL A C 1
ATOM 674 O O . VAL A 1 85 ? 12.630 1.714 -18.962 1.00 84.62 85 VAL A O 1
ATOM 677 N N . ASN A 1 86 ? 13.167 -0.355 -18.283 1.00 87.94 86 ASN A N 1
ATOM 678 C CA . ASN A 1 86 ? 12.348 -1.074 -19.267 1.00 87.94 86 ASN A CA 1
ATOM 679 C C . ASN A 1 86 ? 10.950 -1.434 -18.741 1.00 87.94 86 ASN A C 1
ATOM 681 O O . ASN A 1 86 ? 10.221 -2.187 -19.383 1.00 87.94 86 ASN A O 1
ATOM 685 N N . VAL A 1 87 ? 10.593 -0.960 -17.549 1.00 88.94 87 VAL A N 1
ATOM 686 C CA . VAL A 1 87 ? 9.294 -1.231 -16.934 1.00 88.94 87 VAL A CA 1
ATOM 687 C C . VAL A 1 87 ? 8.287 -0.162 -17.360 1.00 88.94 87 VAL A C 1
ATOM 689 O O . VAL A 1 87 ? 8.559 1.038 -17.241 1.00 88.94 87 VAL A O 1
ATOM 692 N N . ASP A 1 88 ? 7.115 -0.611 -17.815 1.00 90.06 88 ASP A N 1
ATOM 693 C CA . ASP A 1 88 ? 5.950 0.235 -18.085 1.00 90.06 88 ASP A CA 1
ATOM 694 C C . ASP A 1 88 ? 5.228 0.570 -16.773 1.00 90.06 88 ASP A C 1
ATOM 696 O O . ASP A 1 88 ? 4.330 -0.146 -16.324 1.00 90.06 88 ASP A O 1
ATOM 700 N N . TYR A 1 89 ? 5.634 1.667 -16.132 1.00 91.06 89 TYR A N 1
ATOM 701 C CA . TYR A 1 89 ? 5.002 2.090 -14.883 1.00 91.06 89 TYR A CA 1
ATOM 702 C C . TYR A 1 89 ? 3.641 2.739 -15.087 1.00 91.06 89 TYR A C 1
ATOM 704 O O . TYR A 1 89 ? 2.883 2.815 -14.126 1.00 91.06 89 TYR A O 1
ATOM 712 N N . SER A 1 90 ? 3.288 3.155 -16.303 1.00 91.25 90 SER A N 1
ATOM 713 C CA . SER A 1 90 ? 1.938 3.646 -16.568 1.00 91.25 90 SER A CA 1
ATOM 714 C C . SER A 1 90 ? 0.927 2.501 -16.499 1.00 91.25 90 SER A C 1
ATOM 716 O O . SER A 1 90 ? -0.131 2.665 -15.892 1.00 91.25 90 SER A O 1
ATOM 718 N N . ALA A 1 91 ? 1.254 1.318 -17.033 1.00 92.25 91 ALA A N 1
ATOM 719 C CA . ALA A 1 91 ? 0.429 0.118 -16.853 1.00 92.25 91 ALA A CA 1
ATOM 720 C C . ALA A 1 91 ? 0.349 -0.326 -15.385 1.00 92.25 91 ALA A C 1
ATOM 722 O O . ALA A 1 91 ? -0.741 -0.575 -14.867 1.00 92.25 91 ALA A O 1
ATOM 723 N N . LEU A 1 92 ? 1.487 -0.347 -14.684 1.00 94.19 92 LEU A N 1
ATOM 724 C CA . LEU A 1 92 ? 1.524 -0.698 -13.260 1.00 94.19 92 LEU A CA 1
ATOM 725 C C . LEU A 1 92 ? 0.721 0.277 -12.394 1.00 94.19 92 LEU A C 1
ATOM 727 O O . LEU A 1 92 ? -0.000 -0.151 -11.496 1.00 94.19 92 LEU A O 1
ATOM 731 N N . ALA A 1 93 ? 0.790 1.576 -12.683 1.00 92.94 93 ALA A N 1
ATOM 732 C CA . ALA A 1 93 ? 0.014 2.580 -11.974 1.00 92.94 93 ALA A CA 1
ATOM 733 C C . ALA A 1 93 ? -1.492 2.385 -12.202 1.00 92.94 93 ALA A C 1
ATOM 735 O O . ALA A 1 93 ? -2.248 2.369 -11.231 1.00 92.94 93 ALA A O 1
ATOM 736 N N . ARG A 1 94 ? -1.935 2.136 -13.447 1.00 92.38 94 ARG A N 1
ATOM 737 C CA . ARG A 1 94 ? -3.342 1.782 -13.720 1.00 92.38 94 ARG A CA 1
ATOM 738 C C . ARG A 1 94 ? -3.776 0.545 -12.935 1.00 92.38 94 ARG A C 1
ATOM 740 O O . ARG A 1 94 ? -4.842 0.550 -12.328 1.00 92.38 94 ARG A O 1
ATOM 747 N N . TYR A 1 95 ? -2.943 -0.495 -12.892 1.00 93.31 95 TYR A N 1
ATOM 748 C CA . TYR A 1 95 ? -3.211 -1.695 -12.096 1.00 93.31 95 TYR A CA 1
ATOM 749 C C . TYR A 1 95 ? -3.343 -1.385 -10.597 1.00 93.31 95 TYR A C 1
ATOM 751 O O . TYR A 1 95 ? -4.299 -1.835 -9.954 1.00 93.31 95 TYR A O 1
ATOM 759 N N . GLN A 1 96 ? -2.420 -0.598 -10.041 1.00 94.44 96 GLN A N 1
ATOM 760 C CA . GLN A 1 96 ? -2.378 -0.290 -8.614 1.00 94.44 96 GLN A CA 1
ATOM 761 C C . GLN A 1 96 ? -3.589 0.545 -8.166 1.00 94.44 96 GLN A C 1
ATOM 763 O O . GLN A 1 96 ? -4.125 0.296 -7.088 1.00 94.44 96 GLN A O 1
ATOM 768 N N . PHE A 1 97 ? -4.045 1.485 -9.003 1.00 92.19 97 PHE A N 1
ATOM 769 C CA . PHE A 1 97 ? -5.175 2.385 -8.724 1.00 92.19 97 PHE A CA 1
ATOM 770 C C . PHE A 1 97 ? -6.531 1.908 -9.255 1.00 92.19 97 PHE A C 1
ATOM 772 O O . PHE A 1 97 ? -7.555 2.533 -8.970 1.00 92.19 97 PHE A O 1
ATOM 779 N N . SER A 1 98 ? -6.562 0.814 -10.016 1.00 89.81 98 SER A N 1
ATOM 780 C CA . SER A 1 98 ? -7.817 0.211 -10.465 1.00 89.81 98 SER A CA 1
ATOM 781 C C . SER A 1 98 ? -8.717 -0.150 -9.283 1.00 89.81 98 SER A C 1
ATOM 783 O O . SER A 1 98 ? -8.251 -0.571 -8.218 1.00 89.81 98 SER A O 1
ATOM 785 N N . ARG A 1 99 ? -10.032 -0.008 -9.479 1.00 84.44 99 ARG A N 1
ATOM 786 C CA . ARG A 1 99 ? -11.008 -0.483 -8.493 1.00 84.44 99 ARG A CA 1
ATOM 787 C C . ARG A 1 99 ? -10.846 -1.991 -8.271 1.00 84.44 99 ARG A C 1
ATOM 789 O O . ARG A 1 99 ? -10.594 -2.704 -9.242 1.00 84.44 99 ARG A O 1
ATOM 796 N N . PRO A 1 100 ? -11.038 -2.479 -7.032 1.00 83.06 100 PRO A N 1
ATOM 797 C CA . PRO A 1 100 ? -11.067 -3.910 -6.772 1.00 83.06 100 PRO A CA 1
ATOM 798 C C . PRO A 1 100 ? -12.105 -4.617 -7.650 1.00 83.06 100 PRO A C 1
ATOM 800 O O . PRO A 1 100 ? -13.249 -4.162 -7.745 1.00 83.06 100 PRO A O 1
ATOM 803 N N . THR A 1 101 ? -11.715 -5.726 -8.270 1.00 80.75 101 THR A N 1
ATOM 804 C CA . THR A 1 101 ? -12.630 -6.649 -8.953 1.00 80.75 101 THR A CA 1
ATOM 805 C C . THR A 1 101 ? -13.049 -7.784 -8.014 1.00 80.75 101 THR A C 1
ATOM 807 O O . THR A 1 101 ? -12.598 -7.871 -6.871 1.00 80.75 101 THR A O 1
ATOM 810 N N . GLU A 1 102 ? -13.923 -8.681 -8.475 1.00 76.50 102 GLU A N 1
ATOM 811 C CA . GLU A 1 102 ? -14.363 -9.840 -7.684 1.00 76.50 102 GLU A CA 1
ATOM 812 C C . GLU A 1 102 ? -13.222 -10.803 -7.332 1.00 76.50 102 GLU A C 1
ATOM 814 O O . GLU A 1 102 ? -13.370 -11.598 -6.413 1.00 76.50 102 GLU A O 1
ATOM 819 N N . THR A 1 103 ? -12.086 -10.738 -8.032 1.00 80.62 103 THR A N 1
ATOM 820 C CA . THR A 1 103 ? -10.901 -11.574 -7.784 1.00 80.62 103 THR A CA 1
ATOM 821 C C . THR A 1 103 ? -9.880 -10.900 -6.860 1.00 80.62 103 THR A C 1
ATOM 823 O O . THR A 1 103 ? -8.900 -11.533 -6.453 1.00 80.62 103 THR A O 1
ATOM 826 N N . ASP A 1 104 ? -10.115 -9.637 -6.486 1.00 86.19 104 ASP A N 1
ATOM 827 C CA . ASP A 1 104 ? -9.257 -8.872 -5.587 1.00 86.19 104 ASP A CA 1
ATOM 828 C C . ASP A 1 104 ? -9.661 -9.019 -4.124 1.00 86.19 104 ASP A C 1
ATOM 830 O O . ASP A 1 104 ? -10.829 -8.892 -3.744 1.00 86.19 104 ASP A O 1
ATOM 834 N N . THR A 1 105 ? -8.653 -9.178 -3.270 1.00 90.75 105 THR A N 1
ATOM 835 C CA . THR A 1 105 ? -8.824 -8.910 -1.848 1.00 90.75 105 THR A CA 1
ATOM 836 C C . THR A 1 105 ? -8.877 -7.398 -1.639 1.00 90.75 105 THR A C 1
ATOM 838 O O . THR A 1 105 ? -7.949 -6.679 -2.011 1.00 90.75 105 THR A O 1
ATOM 841 N N . TYR A 1 106 ? -9.932 -6.898 -1.005 1.00 92.88 106 TYR A N 1
ATOM 842 C CA . TYR A 1 106 ? -10.024 -5.490 -0.622 1.00 92.88 106 TYR A CA 1
ATOM 843 C C . TYR A 1 106 ? -10.681 -5.332 0.742 1.00 92.88 106 TYR A C 1
ATOM 845 O O . TYR A 1 106 ? -11.391 -6.219 1.223 1.00 92.88 106 TYR A O 1
ATOM 853 N N . ILE A 1 107 ? -10.432 -4.190 1.374 1.00 93.00 107 ILE A N 1
ATOM 854 C CA . ILE A 1 107 ? -10.993 -3.859 2.678 1.00 93.00 107 ILE A CA 1
ATOM 855 C C . ILE A 1 107 ? -11.709 -2.514 2.654 1.00 93.00 107 ILE A C 1
ATOM 857 O O . ILE A 1 107 ? -11.354 -1.617 1.887 1.00 93.00 107 ILE A O 1
ATOM 861 N N . LYS A 1 108 ? -12.705 -2.380 3.529 1.00 91.62 108 LYS A N 1
ATOM 862 C CA . LYS A 1 108 ? -13.346 -1.108 3.865 1.00 91.62 108 LYS A CA 1
ATOM 863 C C . LYS A 1 108 ? -13.008 -0.761 5.304 1.00 91.62 108 LYS A C 1
ATOM 865 O O . LYS A 1 108 ? -13.352 -1.517 6.210 1.00 91.62 108 LYS A O 1
ATOM 870 N N . VAL A 1 109 ? -12.322 0.357 5.507 1.00 89.06 109 VAL A N 1
ATOM 871 C CA . VAL A 1 109 ? -11.876 0.814 6.827 1.00 89.06 109 VAL A CA 1
ATOM 872 C C . VAL A 1 109 ? -12.767 1.953 7.286 1.00 89.06 109 VAL A C 1
ATOM 874 O O . VAL A 1 109 ? -12.857 2.984 6.623 1.00 89.06 109 VAL A O 1
ATOM 877 N N . TYR A 1 110 ? -13.407 1.767 8.433 1.00 88.56 110 TYR A N 1
ATOM 878 C CA . TYR A 1 110 ? -14.262 2.762 9.062 1.00 88.56 110 TYR A CA 1
ATOM 879 C C . TYR A 1 110 ? -13.487 3.456 10.174 1.00 88.56 110 TYR A C 1
ATOM 881 O O . TYR A 1 110 ? -12.836 2.804 10.993 1.00 88.56 110 TYR A O 1
ATOM 889 N N . PHE A 1 111 ? -13.578 4.779 10.202 1.00 85.31 111 PHE A N 1
ATOM 890 C CA . PHE A 1 111 ? -12.999 5.613 11.246 1.00 85.31 111 PHE A CA 1
ATOM 891 C C . PHE A 1 111 ? -14.113 6.248 12.070 1.00 85.31 111 PHE A C 1
ATOM 893 O O . PHE A 1 111 ? -15.199 6.509 11.560 1.00 85.31 111 PHE A O 1
ATOM 900 N N . ASN A 1 112 ? -13.846 6.527 13.342 1.00 84.31 112 ASN A N 1
ATOM 901 C CA . ASN A 1 112 ? -14.816 7.145 14.254 1.00 84.31 112 ASN A CA 1
ATOM 902 C C . ASN A 1 112 ? -15.278 8.545 13.825 1.00 84.31 112 ASN A C 1
ATOM 904 O O . ASN A 1 112 ? -16.340 8.994 14.242 1.00 84.31 112 ASN A O 1
ATOM 908 N N . ASN A 1 113 ? -14.467 9.240 13.033 1.00 79.81 113 ASN A N 1
ATOM 909 C CA . ASN A 1 113 ? -14.686 10.614 12.598 1.00 79.81 113 ASN A CA 1
ATOM 910 C C . ASN A 1 113 ? -14.971 10.735 11.090 1.00 79.81 113 ASN A C 1
ATOM 912 O O . ASN A 1 113 ? -14.990 11.848 10.572 1.00 79.81 113 ASN A O 1
ATOM 916 N N . LEU A 1 114 ? -15.191 9.615 10.389 1.00 84.12 114 LEU A N 1
ATOM 917 C CA . LEU A 1 114 ? -15.571 9.597 8.976 1.00 84.12 114 LEU A CA 1
ATOM 918 C C . LEU A 1 114 ? -16.932 8.916 8.805 1.00 84.12 114 LEU A C 1
ATOM 920 O O . LEU A 1 114 ? -17.156 7.817 9.304 1.00 84.12 114 LEU A O 1
ATOM 924 N N . ASN A 1 115 ? -17.827 9.549 8.045 1.00 84.19 115 ASN A N 1
ATOM 925 C CA . ASN A 1 115 ? -19.176 9.023 7.793 1.00 84.19 115 ASN A CA 1
ATOM 926 C C . ASN A 1 115 ? -19.208 7.902 6.742 1.00 84.19 115 ASN A C 1
ATOM 928 O O . ASN A 1 115 ? -20.193 7.178 6.634 1.00 84.19 115 ASN A O 1
ATOM 932 N N . GLU A 1 116 ? -18.145 7.764 5.952 1.00 88.44 116 GLU A N 1
ATOM 933 C CA . GLU A 1 116 ? -18.017 6.753 4.905 1.00 88.44 116 GLU A CA 1
ATOM 934 C C . GLU A 1 116 ? -16.673 6.036 5.048 1.00 88.44 116 GLU A C 1
ATOM 936 O O . GLU A 1 116 ? -15.693 6.660 5.473 1.00 88.44 116 GLU A O 1
ATOM 941 N N . PRO A 1 117 ? -16.602 4.745 4.685 1.00 90.62 117 PRO A N 1
ATOM 942 C CA . PRO A 1 117 ? -15.362 3.999 4.770 1.00 90.62 117 PRO A CA 1
ATOM 943 C C . PRO A 1 117 ? -14.353 4.436 3.708 1.00 90.62 117 PRO A C 1
ATOM 945 O O . PRO A 1 117 ? -14.709 4.907 2.628 1.00 90.62 117 PRO A O 1
ATOM 948 N N . ILE A 1 118 ? -13.085 4.176 4.002 1.00 90.50 118 ILE A N 1
ATOM 949 C CA . ILE A 1 118 ? -11.998 4.203 3.026 1.00 90.50 118 ILE A CA 1
ATOM 950 C C . ILE A 1 118 ? -11.894 2.824 2.383 1.00 90.50 118 ILE A C 1
ATOM 952 O O . ILE A 1 118 ? -11.851 1.821 3.099 1.00 90.50 118 ILE A O 1
ATOM 956 N N . GLU A 1 119 ? -11.827 2.759 1.054 1.00 92.25 119 GLU A N 1
ATOM 957 C CA . GLU A 1 119 ? -11.650 1.488 0.342 1.00 92.25 119 GLU A CA 1
ATOM 958 C C . GLU A 1 119 ? -10.190 1.299 -0.056 1.00 92.25 119 GLU A C 1
ATOM 960 O O . GLU A 1 119 ? -9.550 2.202 -0.603 1.00 92.25 119 GLU A O 1
ATOM 965 N N . ILE A 1 120 ? -9.660 0.114 0.242 1.00 93.62 120 ILE A N 1
ATOM 966 C CA . ILE A 1 120 ? -8.257 -0.227 0.025 1.00 93.62 120 ILE A CA 1
ATOM 967 C C . ILE A 1 120 ? -8.183 -1.576 -0.683 1.00 93.62 120 ILE A C 1
ATOM 969 O O . ILE A 1 120 ? -8.626 -2.592 -0.144 1.00 93.62 120 ILE A O 1
ATOM 973 N N . LYS A 1 121 ? -7.570 -1.598 -1.866 1.00 94.62 121 LYS A N 1
ATOM 974 C CA . LYS A 1 121 ? -7.176 -2.828 -2.561 1.00 94.62 121 LYS A CA 1
ATOM 975 C C . LYS A 1 121 ? -5.940 -3.410 -1.878 1.00 94.62 121 LYS A C 1
ATOM 977 O O . LYS A 1 121 ? -4.992 -2.671 -1.622 1.00 94.62 121 LYS A O 1
ATOM 982 N N . LEU A 1 122 ? -5.932 -4.709 -1.584 1.00 95.94 122 LEU A N 1
ATOM 983 C CA . LEU A 1 122 ? -4.771 -5.416 -1.037 1.00 95.94 122 LEU A CA 1
ATOM 984 C C . LEU A 1 122 ? -4.117 -6.273 -2.121 1.00 95.94 122 LEU A C 1
ATOM 986 O O . LEU A 1 122 ? -4.791 -6.983 -2.864 1.00 95.94 122 LEU A O 1
ATOM 990 N N . PHE A 1 123 ? -2.789 -6.260 -2.186 1.00 95.38 123 PHE A N 1
ATOM 991 C CA . PHE A 1 123 ? -2.035 -6.954 -3.231 1.00 95.38 123 PHE A CA 1
ATOM 992 C C . PHE A 1 123 ? -1.654 -8.379 -2.821 1.00 95.38 123 PHE A C 1
ATOM 994 O O . PHE A 1 123 ? -0.485 -8.751 -2.864 1.00 95.38 123 PHE A O 1
ATOM 1001 N N . ALA A 1 124 ? -2.647 -9.199 -2.456 1.00 93.00 124 ALA A N 1
ATOM 1002 C CA . ALA A 1 124 ? -2.444 -10.550 -1.916 1.00 93.00 124 ALA A CA 1
ATOM 1003 C C . ALA A 1 124 ? -1.637 -11.492 -2.831 1.00 93.00 124 ALA A C 1
ATOM 1005 O O . ALA A 1 124 ? -1.011 -12.427 -2.345 1.00 93.00 124 ALA A O 1
ATOM 1006 N N . LYS A 1 125 ? -1.632 -11.253 -4.148 1.00 91.50 125 LYS A N 1
ATOM 1007 C CA . LYS A 1 125 ? -0.820 -12.010 -5.113 1.00 91.50 125 LYS A CA 1
ATOM 1008 C C . LYS A 1 125 ? 0.636 -11.527 -5.197 1.00 91.50 125 LYS A C 1
ATOM 1010 O O . LYS A 1 125 ? 1.522 -12.333 -5.457 1.00 91.50 125 LYS A O 1
ATOM 1015 N N . LEU A 1 126 ? 0.890 -10.232 -4.983 1.00 93.12 126 LEU A N 1
ATOM 1016 C CA . LEU A 1 126 ? 2.210 -9.603 -5.169 1.00 93.12 126 LEU A CA 1
ATOM 1017 C C . LEU A 1 126 ? 2.990 -9.395 -3.863 1.00 93.12 126 LEU A C 1
ATOM 1019 O O . LEU A 1 126 ? 4.216 -9.344 -3.903 1.00 93.12 126 LEU A O 1
ATOM 1023 N N . ALA A 1 127 ? 2.286 -9.301 -2.733 1.00 93.56 127 ALA A N 1
ATOM 1024 C CA . ALA A 1 127 ? 2.828 -9.209 -1.377 1.00 93.56 127 ALA A CA 1
ATOM 1025 C C . ALA A 1 127 ? 2.138 -10.224 -0.429 1.00 93.56 127 ALA A C 1
ATOM 1027 O O . ALA A 1 127 ? 1.549 -9.839 0.588 1.00 93.56 127 ALA A O 1
ATOM 1028 N N . PRO A 1 128 ? 2.136 -11.528 -0.774 1.00 92.69 128 PRO A N 1
ATOM 1029 C CA . PRO A 1 128 ? 1.280 -12.530 -0.140 1.00 92.69 128 PRO A CA 1
ATOM 1030 C C . PRO A 1 128 ? 1.507 -12.688 1.363 1.00 92.69 128 PRO A C 1
ATOM 1032 O O . PRO A 1 128 ? 0.542 -12.835 2.116 1.00 92.69 128 PRO A O 1
ATOM 1035 N N . ASN A 1 129 ? 2.757 -12.658 1.825 1.00 91.12 129 ASN A N 1
ATOM 1036 C CA . ASN A 1 129 ? 3.072 -12.964 3.220 1.00 91.12 129 ASN A CA 1
ATOM 1037 C C . ASN A 1 129 ? 2.663 -11.815 4.153 1.00 91.12 129 ASN A C 1
ATOM 1039 O O . ASN A 1 129 ? 2.092 -12.036 5.224 1.00 91.12 129 ASN A O 1
ATOM 1043 N N . THR A 1 130 ? 2.895 -10.584 3.714 1.00 91.12 130 THR A N 1
ATOM 1044 C CA . THR A 1 130 ? 2.570 -9.341 4.413 1.00 91.12 130 THR A CA 1
ATOM 1045 C C . THR A 1 130 ? 1.067 -9.123 4.421 1.00 91.12 130 THR A C 1
ATOM 1047 O O . THR A 1 130 ? 0.495 -8.849 5.477 1.00 91.12 130 THR A O 1
ATOM 1050 N N . THR A 1 131 ? 0.394 -9.316 3.279 1.00 92.69 131 THR A N 1
ATOM 1051 C CA . THR A 1 131 ? -1.071 -9.250 3.214 1.00 92.69 131 THR A CA 1
ATOM 1052 C C . THR A 1 131 ? -1.710 -10.318 4.103 1.00 92.69 131 THR A C 1
ATOM 1054 O O . THR A 1 131 ? -2.663 -10.016 4.820 1.00 92.69 131 THR A O 1
ATOM 1057 N N . LYS A 1 132 ? -1.174 -11.546 4.131 1.00 91.38 132 LYS A N 1
ATOM 1058 C CA . LYS A 1 132 ? -1.671 -12.609 5.015 1.00 91.38 132 LYS A CA 1
ATOM 1059 C C . LYS A 1 132 ? -1.555 -12.229 6.493 1.00 91.38 132 LYS A C 1
ATOM 1061 O O . LYS A 1 132 ? -2.559 -12.306 7.197 1.00 91.38 132 LYS A O 1
ATOM 1066 N N . GLN A 1 133 ? -0.378 -11.785 6.943 1.00 88.94 133 GLN A N 1
ATOM 1067 C CA . GLN A 1 133 ? -0.159 -11.322 8.322 1.00 88.94 133 GLN A CA 1
ATOM 1068 C C . GLN A 1 133 ? -1.135 -10.194 8.683 1.00 88.94 133 GLN A C 1
ATOM 1070 O O . GLN A 1 133 ? -1.839 -10.269 9.688 1.00 88.94 133 GLN A O 1
ATOM 1075 N N . PHE A 1 134 ? -1.270 -9.193 7.810 1.00 89.94 134 PHE A N 1
ATOM 1076 C CA . PHE A 1 134 ? -2.205 -8.086 8.001 1.00 89.94 134 PHE A CA 1
ATOM 1077 C C . PHE A 1 134 ? -3.664 -8.556 8.161 1.00 89.94 134 PHE A C 1
ATOM 1079 O O . PHE A 1 134 ? -4.353 -8.144 9.097 1.00 89.94 134 PHE A O 1
ATOM 1086 N N . LEU A 1 135 ? -4.127 -9.473 7.305 1.00 90.81 135 LEU A N 1
ATOM 1087 C CA . LEU A 1 135 ? -5.473 -10.051 7.389 1.00 90.81 135 LEU A CA 1
ATOM 1088 C C . LEU A 1 135 ? -5.675 -10.910 8.646 1.00 90.81 135 LEU A C 1
ATOM 1090 O O . LEU A 1 135 ? -6.776 -10.935 9.193 1.00 90.81 135 LEU A O 1
ATOM 1094 N N . GLU A 1 136 ? -4.655 -11.629 9.115 1.00 87.88 136 GLU A N 1
ATOM 1095 C CA . GLU A 1 136 ? -4.706 -12.350 10.396 1.00 87.88 136 GLU A CA 1
ATOM 1096 C C . GLU A 1 136 ? -4.846 -11.385 11.577 1.00 87.88 136 GLU A C 1
ATOM 1098 O O . GLU A 1 136 ? -5.645 -11.636 12.482 1.00 87.88 136 GLU A O 1
ATOM 1103 N N . GLY A 1 137 ? -4.158 -10.244 11.523 1.00 84.62 137 GLY A N 1
ATOM 1104 C CA . GLY A 1 137 ? -4.305 -9.168 12.496 1.00 84.62 137 GLY A CA 1
ATOM 1105 C C . GLY A 1 137 ? -5.717 -8.580 12.553 1.00 84.62 137 GLY A C 1
ATOM 1106 O O . GLY A 1 137 ? -6.265 -8.358 13.636 1.00 84.62 137 GLY A O 1
ATOM 1107 N N . ILE A 1 138 ? -6.347 -8.391 11.388 1.00 87.69 138 ILE A N 1
ATOM 1108 C CA . ILE A 1 138 ? -7.745 -7.946 11.299 1.00 87.69 138 ILE A CA 1
ATOM 1109 C C . ILE A 1 138 ? -8.676 -8.963 11.966 1.00 87.69 138 ILE A C 1
ATOM 1111 O O . ILE A 1 138 ? -9.470 -8.575 12.816 1.00 87.69 138 ILE A O 1
ATOM 1115 N N . LYS A 1 139 ? -8.526 -10.259 11.659 1.00 86.56 139 LYS A N 1
ATOM 1116 C CA . LYS A 1 139 ? -9.347 -11.350 12.230 1.00 86.56 139 LYS A CA 1
ATOM 1117 C C . LYS A 1 139 ? -9.269 -11.444 13.750 1.00 86.56 139 LYS A C 1
ATOM 1119 O O . LYS A 1 139 ? -10.222 -11.869 14.394 1.00 86.56 139 LYS A O 1
ATOM 1124 N N . LYS A 1 140 ? -8.117 -11.090 14.314 1.00 84.25 140 LYS A N 1
ATOM 1125 C CA . LYS A 1 140 ? -7.868 -11.054 15.758 1.00 84.25 140 LYS A CA 1
ATOM 1126 C C . LYS A 1 140 ? -8.295 -9.731 16.407 1.00 84.25 140 LYS A C 1
ATOM 1128 O O . LYS A 1 140 ? -8.025 -9.532 17.587 1.00 84.25 140 LYS A O 1
ATOM 1133 N N . ASN A 1 141 ? -8.930 -8.819 15.663 1.00 81.62 141 ASN A N 1
ATOM 1134 C CA . ASN A 1 141 ? -9.385 -7.509 16.139 1.00 81.62 141 ASN A CA 1
ATOM 1135 C C . ASN A 1 141 ? -8.275 -6.617 16.729 1.00 81.62 141 ASN A C 1
ATOM 1137 O O . ASN A 1 141 ? -8.548 -5.669 17.461 1.00 81.62 141 ASN A O 1
ATOM 1141 N N . MET A 1 142 ? -7.013 -6.860 16.365 1.00 80.19 142 MET A N 1
ATOM 1142 C CA . MET A 1 142 ? -5.847 -6.113 16.870 1.00 80.19 142 MET A CA 1
ATOM 1143 C C . MET A 1 142 ? -5.823 -4.638 16.412 1.00 80.19 142 MET A C 1
ATOM 1145 O O . MET A 1 142 ? -5.048 -3.840 16.939 1.00 80.19 142 MET A O 1
ATOM 1149 N N . HIS A 1 143 ? -6.670 -4.277 15.445 1.00 76.00 143 HIS A N 1
ATOM 1150 C CA . HIS A 1 143 ? -6.856 -2.920 14.931 1.00 76.00 143 HIS A CA 1
ATOM 1151 C C . HIS A 1 143 ? -7.826 -2.074 15.772 1.00 76.00 143 HIS A C 1
ATOM 1153 O O . HIS A 1 143 ? -7.778 -0.844 15.706 1.00 76.00 143 HIS A O 1
ATOM 1159 N N . LEU A 1 144 ? -8.708 -2.708 16.555 1.00 72.38 144 LEU A N 1
ATOM 1160 C CA . LEU A 1 144 ? -9.735 -2.001 17.315 1.00 72.38 144 LEU A CA 1
ATOM 1161 C C . LEU A 1 144 ? -9.104 -1.102 18.381 1.00 72.38 144 LEU A C 1
ATOM 1163 O O . LEU A 1 144 ? -8.168 -1.493 19.082 1.00 72.38 144 LEU A O 1
ATOM 1167 N N . ASN A 1 145 ? -9.645 0.112 18.509 1.00 64.62 145 ASN A N 1
ATOM 1168 C CA . ASN A 1 145 ? -9.199 1.138 19.459 1.00 64.62 145 ASN A CA 1
ATOM 1169 C C . ASN A 1 145 ? -7.722 1.547 19.306 1.00 64.62 145 ASN A C 1
ATOM 1171 O O . ASN A 1 145 ? -7.142 2.146 20.213 1.00 64.62 145 ASN A O 1
ATOM 1175 N N . LYS A 1 146 ? -7.087 1.234 18.169 1.00 70.44 146 LYS A N 1
ATOM 1176 C CA . LYS A 1 146 ? -5.745 1.722 17.849 1.00 70.44 146 LYS A CA 1
ATOM 1177 C C . LYS A 1 146 ? -5.863 3.060 17.139 1.00 70.44 146 LYS A C 1
ATOM 1179 O O . LYS A 1 146 ? -6.449 3.170 16.062 1.00 70.44 146 LYS A O 1
ATOM 1184 N N . HIS A 1 147 ? -5.310 4.086 17.771 1.00 69.75 147 HIS A N 1
ATOM 1185 C CA . HIS A 1 147 ? -5.255 5.421 17.200 1.00 69.75 147 HIS A CA 1
ATOM 1186 C C . HIS A 1 147 ? -4.285 5.452 16.021 1.00 69.75 147 HIS A C 1
ATOM 1188 O O . HIS A 1 147 ? -3.176 4.914 16.101 1.00 69.75 147 HIS A O 1
ATOM 1194 N N . ALA A 1 148 ? -4.694 6.117 14.944 1.00 70.06 148 ALA A N 1
ATOM 1195 C CA . ALA A 1 148 ? -3.751 6.529 13.924 1.00 70.06 148 ALA A CA 1
ATOM 1196 C C . ALA A 1 148 ? -2.850 7.610 14.530 1.00 70.06 148 ALA A C 1
ATOM 1198 O O . ALA A 1 148 ? -3.323 8.579 15.128 1.00 70.06 148 ALA A O 1
ATOM 1199 N N . THR A 1 149 ? -1.545 7.438 14.380 1.00 69.88 149 THR A N 1
ATOM 1200 C CA . THR A 1 149 ? -0.562 8.467 14.730 1.00 69.88 149 THR A CA 1
ATOM 1201 C C . THR A 1 149 ? -0.022 9.081 13.451 1.00 69.88 149 THR A C 1
ATOM 1203 O O . THR A 1 149 ? -0.022 8.438 12.404 1.00 69.88 149 THR A O 1
ATOM 1206 N N . MET A 1 150 ? 0.423 10.333 13.508 1.00 68.12 150 MET A N 1
ATOM 1207 C CA . MET A 1 150 ? 1.001 10.986 12.338 1.00 68.12 150 MET A CA 1
ATOM 1208 C C . MET A 1 150 ? 2.519 10.991 12.391 1.00 68.12 150 MET A C 1
ATOM 1210 O O . MET A 1 150 ? 3.115 11.351 13.407 1.00 68.12 150 MET A O 1
ATOM 1214 N N . SER A 1 151 ? 3.138 10.648 11.262 1.00 64.69 151 SER A N 1
ATOM 1215 C CA . SER A 1 151 ? 4.571 10.847 11.065 1.00 64.69 151 SER A CA 1
ATOM 1216 C C . SER A 1 151 ? 4.896 12.324 10.807 1.00 64.69 151 SER A C 1
ATOM 1218 O O . SER A 1 151 ? 4.038 13.125 10.425 1.00 64.69 151 SER A O 1
ATOM 1220 N N . THR A 1 152 ? 6.171 12.690 10.943 1.00 55.72 152 THR A N 1
ATOM 1221 C CA . THR A 1 152 ? 6.706 13.993 10.508 1.00 55.72 152 THR A CA 1
ATOM 1222 C C . THR A 1 152 ? 6.455 14.278 9.025 1.00 55.72 152 THR A C 1
ATOM 1224 O O . THR A 1 152 ? 6.331 15.441 8.639 1.00 55.72 152 THR A O 1
ATOM 1227 N N . PHE A 1 153 ? 6.315 13.232 8.207 1.00 57.22 153 PHE A N 1
ATOM 1228 C CA . PHE A 1 153 ? 5.999 13.305 6.779 1.00 57.22 153 PHE A CA 1
ATOM 1229 C C . PHE A 1 153 ? 4.491 13.229 6.491 1.00 57.22 153 PHE A C 1
ATOM 1231 O O . PHE A 1 153 ? 4.082 13.025 5.355 1.00 57.22 153 PHE A O 1
ATOM 1238 N N . ARG A 1 154 ? 3.656 13.404 7.524 1.00 64.31 154 ARG A N 1
ATOM 1239 C CA . ARG A 1 154 ? 2.188 13.340 7.476 1.00 64.31 154 ARG A CA 1
ATOM 1240 C C . ARG A 1 154 ? 1.609 12.026 6.966 1.00 64.31 154 ARG A C 1
ATOM 1242 O O . ARG A 1 154 ? 0.474 12.004 6.505 1.00 64.31 154 ARG A O 1
ATOM 1249 N N . ASP A 1 155 ? 2.343 10.933 7.099 1.00 75.44 155 ASP A N 1
ATOM 1250 C CA . ASP A 1 155 ? 1.749 9.617 6.893 1.00 75.44 155 ASP A CA 1
ATOM 1251 C C . ASP A 1 155 ? 0.863 9.266 8.076 1.00 75.44 155 ASP A C 1
ATOM 1253 O O . ASP A 1 155 ? 1.182 9.615 9.220 1.00 75.44 155 ASP A O 1
ATOM 1257 N N . LEU A 1 156 ? -0.212 8.533 7.805 1.00 75.38 156 LEU A N 1
ATOM 1258 C CA . LEU A 1 156 ? -0.959 7.874 8.866 1.00 75.38 156 LEU A CA 1
ATOM 1259 C C . LEU A 1 156 ? -0.238 6.582 9.209 1.00 75.38 156 LEU A C 1
ATOM 1261 O O . LEU A 1 156 ? -0.197 5.658 8.402 1.00 75.38 156 LEU A O 1
ATOM 1265 N N . ILE A 1 157 ? 0.340 6.536 10.401 1.00 76.44 157 ILE A N 1
ATOM 1266 C CA . ILE A 1 157 ? 0.967 5.351 10.965 1.00 76.44 157 ILE A CA 1
ATOM 1267 C C . ILE A 1 157 ? -0.064 4.647 11.833 1.00 76.44 157 ILE A C 1
ATOM 1269 O O . ILE A 1 157 ? -0.579 5.209 12.806 1.00 76.44 157 ILE A O 1
ATOM 1273 N N . PHE A 1 158 ? -0.303 3.385 11.512 1.00 73.81 158 PHE A N 1
ATOM 1274 C CA . PHE A 1 158 ? -1.155 2.502 12.282 1.00 73.81 158 PHE A CA 1
ATOM 1275 C C . PHE A 1 158 ? -0.290 1.526 13.055 1.00 73.81 158 PHE A C 1
ATOM 1277 O O . PHE A 1 158 ? 0.508 0.797 12.468 1.00 73.81 158 PHE A O 1
ATOM 1284 N N . ASN A 1 159 ? -0.469 1.508 14.376 1.00 71.56 159 ASN A N 1
ATOM 1285 C CA . ASN A 1 159 ? 0.078 0.452 15.208 1.00 71.56 159 ASN A CA 1
ATOM 1286 C C . ASN A 1 159 ? -0.942 -0.677 15.304 1.00 71.56 159 ASN A C 1
ATOM 1288 O O . ASN A 1 159 ? -1.944 -0.593 16.015 1.00 71.56 159 ASN A O 1
ATOM 1292 N N . PHE A 1 160 ? -0.655 -1.732 14.562 1.00 67.19 160 PHE A N 1
ATOM 1293 C CA . PHE A 1 160 ? -1.316 -3.012 14.656 1.00 67.19 160 PHE A CA 1
ATOM 1294 C C . PHE A 1 160 ? -0.606 -3.756 15.784 1.00 67.19 160 PHE A C 1
ATOM 1296 O O . PHE A 1 160 ? 0.407 -4.418 15.571 1.00 67.19 160 PHE A O 1
ATOM 1303 N N . GLY A 1 161 ? -1.089 -3.503 17.006 1.00 63.28 161 GLY A N 1
ATOM 1304 C CA . GLY A 1 161 ? -0.436 -3.915 18.248 1.00 63.28 161 GLY A CA 1
ATOM 1305 C C . GLY A 1 161 ? -0.266 -5.428 18.383 1.00 63.28 161 GLY A C 1
ATOM 1306 O O . GLY A 1 161 ? -0.483 -6.204 17.456 1.00 63.28 161 GLY A O 1
ATOM 1307 N N . VAL A 1 162 ? 0.105 -5.873 19.578 1.00 63.00 162 VAL A N 1
ATOM 1308 C CA . VAL A 1 162 ? 0.175 -7.308 19.867 1.00 63.00 162 VAL A CA 1
ATOM 1309 C C . VAL A 1 162 ? -1.215 -7.924 20.072 1.00 63.00 162 VAL A C 1
ATOM 1311 O O . VAL A 1 162 ? -2.136 -7.226 20.506 1.00 63.00 162 VAL A O 1
ATOM 1314 N N . ASP A 1 163 ? -1.386 -9.216 19.777 1.00 60.81 163 ASP A N 1
ATOM 1315 C CA . ASP A 1 163 ? -2.606 -9.939 20.175 1.00 60.81 163 ASP A CA 1
ATOM 1316 C C . ASP A 1 163 ? -2.638 -10.202 21.683 1.00 60.81 163 ASP A C 1
ATOM 1318 O O . ASP A 1 163 ? -1.730 -9.862 22.439 1.00 60.81 163 ASP A O 1
ATOM 1322 N N . ASN A 1 164 ? -3.706 -10.869 22.115 1.00 58.94 164 ASN A N 1
ATOM 1323 C CA . ASN A 1 164 ? -3.877 -11.420 23.452 1.00 58.94 164 ASN A CA 1
ATOM 1324 C C . ASN A 1 164 ? -2.753 -12.376 23.906 1.00 58.94 164 ASN A C 1
ATOM 1326 O O . ASN A 1 164 ? -2.686 -12.673 25.095 1.00 58.94 164 ASN A O 1
ATOM 1330 N N . THR A 1 165 ? -1.875 -12.841 23.008 1.00 57.09 165 THR A N 1
ATOM 1331 C CA . THR A 1 165 ? -0.680 -13.637 23.340 1.00 57.09 165 THR A CA 1
ATOM 1332 C C . THR A 1 165 ? 0.612 -12.811 23.358 1.00 57.09 165 THR A C 1
ATOM 1334 O O . THR A 1 165 ? 1.703 -13.368 23.476 1.00 57.09 165 THR A O 1
ATOM 1337 N N . ASN A 1 166 ? 0.502 -11.480 23.278 1.00 66.25 166 ASN A N 1
ATOM 1338 C CA . ASN A 1 166 ? 1.607 -10.531 23.157 1.00 66.25 166 ASN A CA 1
ATOM 1339 C C . ASN A 1 166 ? 2.475 -10.724 21.895 1.00 66.25 166 ASN A C 1
ATOM 1341 O O . ASN A 1 166 ? 3.625 -10.283 21.870 1.00 66.25 166 ASN A O 1
ATOM 1345 N N . GLN A 1 167 ? 1.935 -11.333 20.833 1.00 68.19 167 GLN A N 1
ATOM 1346 C CA . GLN A 1 167 ? 2.652 -11.518 19.569 1.00 68.19 167 GLN A CA 1
ATOM 1347 C C . GLN A 1 167 ? 2.345 -10.386 18.577 1.00 68.19 167 GLN A C 1
ATOM 1349 O O . GLN A 1 167 ? 1.176 -10.015 18.426 1.00 68.19 167 GLN A O 1
ATOM 1354 N N . PRO A 1 168 ? 3.358 -9.817 17.893 1.00 73.69 168 PRO A N 1
ATOM 1355 C CA . PRO A 1 168 ? 3.143 -8.808 16.861 1.00 73.69 168 PRO A CA 1
ATOM 1356 C C . PRO A 1 168 ? 2.432 -9.412 15.643 1.00 73.69 168 PRO A C 1
ATOM 1358 O O . PRO A 1 168 ? 2.621 -10.582 15.324 1.00 73.69 168 PRO A O 1
ATOM 1361 N N . ILE A 1 169 ? 1.646 -8.600 14.929 1.00 75.81 169 ILE A N 1
ATOM 1362 C CA . ILE A 1 169 ? 0.975 -9.033 13.689 1.00 75.81 169 ILE A CA 1
ATOM 1363 C C . ILE A 1 169 ? 1.982 -9.370 12.605 1.00 75.81 169 ILE A C 1
ATOM 1365 O O . ILE A 1 169 ? 1.865 -10.397 11.939 1.00 75.81 169 ILE A O 1
ATOM 1369 N N . PHE A 1 170 ? 2.959 -8.487 12.425 1.00 76.75 170 PHE A N 1
ATOM 1370 C CA . PHE A 1 170 ? 4.046 -8.753 11.513 1.00 76.75 170 PHE A CA 1
ATOM 1371 C C . PHE A 1 170 ? 5.184 -9.400 12.287 1.00 76.75 170 PHE A C 1
ATOM 1373 O O . PHE A 1 170 ? 5.993 -8.731 12.930 1.00 76.75 170 PHE A O 1
ATOM 1380 N N . THR A 1 171 ? 5.209 -10.723 12.253 1.00 72.56 171 THR A N 1
ATOM 1381 C CA . THR A 1 171 ? 6.204 -11.533 12.954 1.00 72.56 171 THR A CA 1
ATOM 1382 C C . THR A 1 171 ? 7.541 -11.546 12.225 1.00 72.56 171 THR A C 1
ATOM 1384 O O . THR A 1 171 ? 8.566 -11.861 12.824 1.00 72.56 171 THR A O 1
ATOM 1387 N N . GLN A 1 172 ? 7.546 -11.210 10.933 1.00 75.44 172 GLN A N 1
ATOM 1388 C CA . GLN A 1 172 ? 8.751 -11.158 10.115 1.00 75.44 172 GLN A CA 1
ATOM 1389 C C . GLN A 1 172 ? 8.648 -10.112 8.998 1.00 75.44 172 GLN A C 1
ATOM 1391 O O . GLN A 1 172 ? 7.575 -9.614 8.657 1.00 75.44 172 GLN A O 1
ATOM 1396 N N . VAL A 1 173 ? 9.802 -9.765 8.427 1.00 78.56 173 VAL A N 1
ATOM 1397 C CA . VAL A 1 173 ? 9.894 -8.933 7.223 1.00 78.56 173 VAL A CA 1
ATOM 1398 C C . VAL A 1 173 ? 10.131 -9.844 6.021 1.00 78.56 173 VAL A C 1
ATOM 1400 O O . VAL A 1 173 ? 11.258 -10.277 5.772 1.00 78.56 173 VAL A O 1
ATOM 1403 N N . ASP A 1 174 ? 9.074 -10.115 5.259 1.00 84.62 174 ASP A N 1
ATOM 1404 C CA . ASP A 1 174 ? 9.126 -10.950 4.059 1.00 84.62 174 ASP A CA 1
ATOM 1405 C C . ASP A 1 174 ? 9.635 -10.155 2.855 1.00 84.62 174 ASP A C 1
ATOM 1407 O O . ASP A 1 174 ? 8.870 -9.623 2.058 1.00 84.62 174 ASP A O 1
ATOM 1411 N N . ARG A 1 175 ? 10.958 -10.074 2.688 1.00 84.69 175 ARG A N 1
ATOM 1412 C CA . ARG A 1 175 ? 11.574 -9.334 1.566 1.00 84.69 175 ARG A CA 1
ATOM 1413 C C . ARG A 1 175 ? 11.179 -9.835 0.176 1.00 84.69 175 ARG A C 1
ATOM 1415 O O . ARG A 1 175 ? 11.358 -9.104 -0.794 1.00 84.69 175 ARG A O 1
ATOM 1422 N N . ASN A 1 176 ? 10.633 -11.044 0.079 1.00 87.44 176 ASN A N 1
ATOM 1423 C CA . ASN A 1 176 ? 10.066 -11.569 -1.161 1.00 87.44 176 ASN A CA 1
ATOM 1424 C C . ASN A 1 176 ? 8.801 -10.811 -1.596 1.00 87.44 176 ASN A C 1
ATOM 1426 O O . ASN A 1 176 ? 8.474 -10.828 -2.776 1.00 87.44 176 ASN A O 1
ATOM 1430 N N . ASP A 1 177 ? 8.145 -10.098 -0.678 1.00 91.50 177 ASP A N 1
ATOM 1431 C CA . ASP A 1 177 ? 6.997 -9.241 -0.974 1.00 91.50 177 ASP A CA 1
ATOM 1432 C C . ASP A 1 177 ? 7.412 -7.841 -1.467 1.00 91.50 177 ASP A C 1
ATOM 1434 O O . ASP A 1 177 ? 6.563 -7.041 -1.858 1.00 91.50 177 ASP A O 1
ATOM 1438 N N . ILE A 1 178 ? 8.712 -7.511 -1.467 1.00 91.12 178 ILE A N 1
ATOM 1439 C CA . ILE A 1 178 ? 9.202 -6.305 -2.143 1.00 91.12 178 ILE A CA 1
ATOM 1440 C C . ILE A 1 178 ? 9.078 -6.542 -3.650 1.00 91.12 178 ILE A C 1
ATOM 1442 O O . ILE A 1 178 ? 9.765 -7.398 -4.215 1.00 91.12 178 ILE A O 1
ATOM 1446 N N . ASN A 1 179 ? 8.210 -5.767 -4.301 1.00 93.19 179 ASN A N 1
ATOM 1447 C CA . ASN A 1 179 ? 7.869 -5.943 -5.706 1.00 93.19 179 ASN A CA 1
ATOM 1448 C C . ASN A 1 179 ? 7.990 -4.622 -6.480 1.00 93.19 179 ASN A C 1
ATOM 1450 O O . ASN A 1 179 ? 7.416 -3.612 -6.081 1.00 93.19 179 ASN A O 1
ATOM 1454 N N . TYR A 1 180 ? 8.701 -4.633 -7.612 1.00 91.56 180 TYR A N 1
ATOM 1455 C CA . TYR A 1 180 ? 8.852 -3.454 -8.479 1.00 91.56 180 TYR A CA 1
ATOM 1456 C C . TYR A 1 180 ? 7.523 -2.981 -9.085 1.00 91.56 180 TYR A C 1
ATOM 1458 O O . TYR A 1 180 ? 7.391 -1.820 -9.463 1.00 91.56 180 TYR A O 1
ATOM 1466 N N . ALA A 1 181 ? 6.537 -3.876 -9.180 1.00 93.94 181 ALA A N 1
ATOM 1467 C CA . ALA A 1 181 ? 5.208 -3.555 -9.677 1.00 93.94 181 ALA A CA 1
ATOM 1468 C C . ALA A 1 181 ? 4.411 -2.651 -8.724 1.00 93.94 181 ALA A C 1
ATOM 1470 O O . ALA A 1 181 ? 3.426 -2.052 -9.146 1.00 93.94 181 ALA A O 1
ATOM 1471 N N . LEU A 1 182 ? 4.818 -2.567 -7.452 1.00 94.69 182 LEU A N 1
ATOM 1472 C CA . LEU A 1 182 ? 4.107 -1.840 -6.408 1.00 94.69 182 LEU A CA 1
ATOM 1473 C C . LEU A 1 182 ? 4.923 -0.632 -5.959 1.00 94.69 182 LEU A C 1
ATOM 1475 O O . LEU A 1 182 ? 5.873 -0.730 -5.179 1.00 94.69 182 LEU A O 1
ATOM 1479 N N . VAL A 1 183 ? 4.540 0.533 -6.467 1.00 92.62 183 VAL A N 1
ATOM 1480 C CA . VAL A 1 183 ? 5.225 1.792 -6.188 1.00 92.62 183 VAL A CA 1
ATOM 1481 C C . VAL A 1 183 ? 4.537 2.473 -4.999 1.00 92.62 183 VAL A C 1
ATOM 1483 O O . VAL A 1 183 ? 3.309 2.495 -4.925 1.00 92.62 183 VAL A O 1
ATOM 1486 N N . PRO A 1 184 ? 5.282 3.052 -4.047 1.00 91.38 184 PRO A N 1
ATOM 1487 C CA . PRO A 1 184 ? 4.733 3.783 -2.898 1.00 91.38 184 PRO A CA 1
ATOM 1488 C C . PRO A 1 184 ? 4.139 5.149 -3.310 1.00 91.38 184 PRO A C 1
ATOM 1490 O O . PRO A 1 184 ? 4.656 6.220 -2.974 1.00 91.38 184 PRO A O 1
ATOM 1493 N N . TYR A 1 185 ? 3.048 5.113 -4.073 1.00 91.19 185 TYR A N 1
ATOM 1494 C CA . TYR A 1 185 ? 2.239 6.280 -4.403 1.00 91.19 185 TYR A CA 1
ATOM 1495 C C . TYR A 1 185 ? 1.452 6.780 -3.185 1.00 91.19 185 TYR A C 1
ATOM 1497 O O . TYR A 1 185 ? 1.335 6.104 -2.160 1.00 91.19 185 TYR A O 1
ATOM 1505 N N . LYS A 1 186 ? 0.855 7.968 -3.295 1.00 90.31 186 LYS A N 1
ATOM 1506 C CA . LYS A 1 186 ? -0.110 8.446 -2.305 1.00 90.31 186 LYS A CA 1
ATOM 1507 C C . LYS A 1 186 ? -1.262 7.444 -2.174 1.00 90.31 186 LYS A C 1
ATOM 1509 O O . LYS A 1 186 ? -1.821 6.980 -3.165 1.00 90.31 186 LYS A O 1
ATOM 1514 N N . GLY A 1 187 ? -1.616 7.119 -0.939 1.00 91.88 187 GLY A N 1
ATOM 1515 C CA . GLY A 1 187 ? -2.594 6.102 -0.577 1.00 91.88 187 GLY A CA 1
ATOM 1516 C C . GLY A 1 187 ? -2.025 4.686 -0.492 1.00 91.88 187 GLY A C 1
ATOM 1517 O O . GLY A 1 187 ? -2.756 3.787 -0.088 1.00 91.88 187 GLY A O 1
ATOM 1518 N N . ALA A 1 188 ? -0.751 4.458 -0.825 1.00 94.12 188 ALA A N 1
ATOM 1519 C CA . ALA A 1 188 ? -0.146 3.144 -0.660 1.00 94.12 188 ALA A CA 1
ATOM 1520 C C . ALA A 1 188 ? -0.052 2.770 0.827 1.00 94.12 188 ALA A C 1
ATOM 1522 O O . ALA A 1 188 ? 0.370 3.581 1.657 1.00 94.12 188 ALA A O 1
ATOM 1523 N N . LEU A 1 189 ? -0.429 1.530 1.140 1.00 93.69 189 LEU A N 1
ATOM 1524 C CA . LEU A 1 189 ? -0.170 0.880 2.420 1.00 93.69 189 LEU A CA 1
ATOM 1525 C C . LEU A 1 189 ? 1.204 0.241 2.348 1.00 93.69 189 LEU A C 1
ATOM 1527 O O . LEU A 1 189 ? 1.468 -0.587 1.471 1.00 93.69 189 LEU A O 1
ATOM 1531 N N . MET A 1 190 ? 2.062 0.617 3.284 1.00 90.44 190 MET A N 1
ATOM 1532 C CA . MET A 1 190 ? 3.461 0.246 3.256 1.00 90.44 190 MET A CA 1
ATOM 1533 C C . MET A 1 190 ? 3.940 -0.235 4.621 1.00 90.44 190 MET A C 1
ATOM 1535 O O . MET A 1 190 ? 3.534 0.265 5.668 1.00 90.44 190 MET A O 1
ATOM 1539 N N . LYS A 1 191 ? 4.814 -1.237 4.600 1.00 88.00 191 LYS A N 1
ATOM 1540 C CA . LYS A 1 191 ? 5.517 -1.763 5.766 1.00 88.00 191 LYS A CA 1
ATOM 1541 C C . LYS A 1 191 ? 7.019 -1.643 5.537 1.00 88.00 191 LYS A C 1
ATOM 1543 O O . LYS A 1 191 ? 7.507 -1.887 4.434 1.00 88.00 191 LYS A O 1
ATOM 1548 N N . ASN A 1 192 ? 7.764 -1.326 6.592 1.00 81.12 192 ASN A N 1
ATOM 1549 C CA . ASN A 1 192 ? 9.220 -1.284 6.525 1.00 81.12 192 ASN A CA 1
ATOM 1550 C C . ASN A 1 192 ? 9.811 -2.650 6.108 1.00 81.12 192 ASN A C 1
ATOM 1552 O O . ASN A 1 192 ? 9.498 -3.676 6.722 1.00 81.12 192 ASN A O 1
ATOM 1556 N N . GLY A 1 193 ? 10.658 -2.647 5.071 1.00 73.81 193 GLY A N 1
ATOM 1557 C CA . GLY A 1 193 ? 11.348 -3.824 4.523 1.00 73.81 193 GLY A CA 1
ATOM 1558 C C . GLY A 1 193 ? 12.792 -4.011 5.029 1.00 73.81 193 GLY A C 1
ATOM 1559 O O . GLY A 1 193 ? 13.520 -4.912 4.584 1.00 73.81 193 GLY A O 1
ATOM 1560 N N . LYS A 1 194 ? 13.254 -3.169 5.964 1.00 70.94 194 LYS A N 1
ATOM 1561 C CA . LYS A 1 194 ? 14.565 -3.286 6.626 1.00 70.94 194 LYS A CA 1
ATOM 1562 C C . LYS A 1 194 ? 14.498 -4.255 7.818 1.00 70.94 194 LYS A C 1
ATOM 1564 O O . LYS A 1 194 ? 13.544 -4.259 8.582 1.00 70.94 194 LYS A O 1
ATOM 1569 N N . LEU A 1 195 ? 15.561 -5.046 7.987 1.00 50.69 195 LEU A N 1
ATOM 1570 C CA . LEU A 1 195 ? 15.713 -6.182 8.921 1.00 50.69 195 LEU A CA 1
ATOM 1571 C C . LEU A 1 195 ? 15.803 -5.824 10.423 1.00 50.69 195 LEU A C 1
ATOM 1573 O O . LEU A 1 195 ? 16.368 -6.588 11.202 1.00 50.69 195 LEU A O 1
ATOM 1577 N N . SER A 1 196 ? 15.297 -4.676 10.874 1.00 50.91 196 SER A N 1
ATOM 1578 C CA . SER A 1 196 ? 15.471 -4.277 12.278 1.00 50.91 196 SER A CA 1
ATOM 1579 C C . SER A 1 196 ? 14.479 -4.981 13.218 1.00 50.91 196 SER A C 1
ATOM 1581 O O . SER A 1 196 ? 13.589 -4.337 13.766 1.00 50.91 196 SER A O 1
ATOM 1583 N N . LEU A 1 197 ? 14.721 -6.272 13.477 1.00 45.50 197 LEU A N 1
ATOM 1584 C CA . LEU A 1 197 ? 14.020 -7.178 14.411 1.00 45.50 197 LEU A CA 1
ATOM 1585 C C . LEU A 1 197 ? 14.139 -6.787 15.907 1.00 45.50 197 LEU A C 1
ATOM 1587 O O . LEU A 1 197 ? 14.179 -7.647 16.784 1.00 45.50 197 LEU A O 1
ATOM 1591 N N . LYS A 1 198 ? 14.305 -5.502 16.235 1.00 47.09 198 LYS A N 1
ATOM 1592 C CA . LYS A 1 198 ? 14.571 -5.038 17.612 1.00 47.09 198 LYS A CA 1
ATOM 1593 C C . LYS A 1 198 ? 13.740 -3.833 18.050 1.00 47.09 198 LYS A C 1
ATOM 1595 O O . LYS A 1 198 ? 14.039 -3.252 19.089 1.00 47.09 198 LYS A O 1
ATOM 1600 N N . SER A 1 199 ? 12.722 -3.422 17.293 1.00 50.19 199 SER A N 1
ATOM 1601 C CA . SER A 1 199 ? 11.960 -2.213 17.631 1.00 50.19 199 SER A CA 1
ATOM 1602 C C . SER A 1 199 ? 10.453 -2.415 17.520 1.00 50.19 199 SER A C 1
ATOM 1604 O O . SER A 1 199 ? 9.984 -3.165 16.673 1.00 50.19 199 SER A O 1
ATOM 1606 N N . ASN A 1 200 ? 9.691 -1.643 18.302 1.00 54.44 200 ASN A N 1
ATOM 1607 C CA . ASN A 1 200 ? 8.226 -1.531 18.208 1.00 54.44 200 ASN A CA 1
ATOM 1608 C C . ASN A 1 200 ? 7.716 -1.167 16.790 1.00 54.44 200 ASN A C 1
ATOM 1610 O O . ASN A 1 200 ? 6.511 -1.188 16.554 1.00 54.44 200 ASN A O 1
ATOM 1614 N N . GLY A 1 201 ? 8.614 -0.826 15.855 1.00 56.75 201 GLY A N 1
ATOM 1615 C CA . GLY A 1 201 ? 8.320 -0.555 14.449 1.00 56.75 201 GLY A CA 1
ATOM 1616 C C . GLY A 1 201 ? 7.780 -1.752 13.665 1.00 56.75 201 GLY A C 1
ATOM 1617 O O . GLY A 1 201 ? 7.146 -1.547 12.634 1.00 56.75 201 GLY A O 1
ATOM 1618 N N . ASP A 1 202 ? 7.961 -2.981 14.156 1.00 60.00 202 ASP A N 1
ATOM 1619 C CA . ASP A 1 202 ? 7.462 -4.181 13.475 1.00 60.00 202 ASP A CA 1
ATOM 1620 C C . ASP A 1 202 ? 5.931 -4.278 13.497 1.00 60.00 202 ASP A C 1
ATOM 1622 O O . ASP A 1 202 ? 5.348 -4.887 12.616 1.00 60.00 202 ASP A O 1
ATOM 1626 N N . GLN A 1 203 ? 5.262 -3.599 14.430 1.00 65.19 203 GLN A N 1
ATOM 1627 C CA . GLN A 1 203 ? 3.797 -3.519 14.520 1.00 65.19 203 GLN A CA 1
ATOM 1628 C C . GLN A 1 203 ? 3.193 -2.432 13.618 1.00 65.19 203 GLN A C 1
ATOM 1630 O O . GLN A 1 203 ? 1.976 -2.249 13.585 1.00 65.19 203 GLN A O 1
ATOM 1635 N N . LEU A 1 204 ? 4.034 -1.661 12.924 1.00 75.12 204 LEU A N 1
ATOM 1636 C CA . LEU A 1 204 ? 3.610 -0.465 12.213 1.00 75.12 204 LEU A CA 1
ATOM 1637 C C . LEU A 1 204 ? 3.475 -0.723 10.714 1.00 75.12 204 LEU A C 1
ATOM 1639 O O . LEU A 1 204 ? 4.351 -1.308 10.076 1.00 75.12 204 LEU A O 1
ATOM 1643 N N . PHE A 1 205 ? 2.414 -0.174 10.140 1.00 84.69 205 PHE A N 1
ATOM 1644 C CA . PHE A 1 205 ? 2.369 0.153 8.720 1.00 84.69 205 PHE A CA 1
ATOM 1645 C C . PHE A 1 205 ? 1.938 1.606 8.557 1.00 84.69 205 PHE A C 1
ATOM 1647 O O . PHE A 1 205 ? 1.359 2.208 9.468 1.00 84.69 205 PHE A O 1
ATOM 1654 N N . ASN A 1 206 ? 2.223 2.176 7.394 1.00 86.50 206 ASN A N 1
ATOM 1655 C CA . ASN A 1 206 ? 1.846 3.538 7.067 1.00 86.50 206 ASN A CA 1
ATOM 1656 C C . ASN A 1 206 ? 0.984 3.610 5.807 1.00 86.50 206 ASN A C 1
ATOM 1658 O O . ASN A 1 206 ? 1.155 2.824 4.879 1.00 86.50 206 ASN A O 1
ATOM 1662 N N . ILE A 1 207 ? 0.071 4.581 5.785 1.00 88.88 207 ILE A N 1
ATOM 1663 C CA . ILE A 1 207 ? -0.597 5.053 4.572 1.00 88.88 207 ILE A CA 1
ATOM 1664 C C . ILE A 1 207 ? 0.083 6.352 4.156 1.00 88.88 207 ILE A C 1
ATOM 1666 O O . ILE A 1 207 ? 0.108 7.320 4.923 1.00 88.88 207 ILE A O 1
ATOM 1670 N N . ILE A 1 208 ? 0.633 6.370 2.945 1.00 87.12 208 ILE A N 1
ATOM 1671 C CA . ILE A 1 208 ? 1.342 7.535 2.409 1.00 87.12 208 ILE A CA 1
ATOM 1672 C C . ILE A 1 208 ? 0.326 8.622 2.065 1.00 87.12 208 ILE A C 1
ATOM 1674 O O . ILE A 1 208 ? -0.493 8.430 1.173 1.00 87.12 208 ILE A O 1
ATOM 1678 N N . LEU A 1 209 ? 0.375 9.777 2.729 1.00 83.75 209 LEU A N 1
ATOM 1679 C CA . LEU A 1 209 ? -0.530 10.897 2.409 1.00 83.75 209 LEU A CA 1
ATOM 1680 C C . LEU A 1 209 ? 0.182 12.109 1.821 1.00 83.75 209 LEU A C 1
ATOM 1682 O O . LEU A 1 209 ? -0.445 12.917 1.141 1.00 83.75 209 LEU A O 1
ATOM 1686 N N . GLN A 1 210 ? 1.486 12.247 2.060 1.00 72.38 210 GLN A N 1
ATOM 1687 C CA . GLN A 1 210 ? 2.251 13.375 1.550 1.00 72.38 210 GLN A CA 1
ATOM 1688 C C . GLN A 1 210 ? 3.349 12.923 0.594 1.00 72.38 210 GLN A C 1
ATOM 1690 O O . GLN A 1 210 ? 4.059 11.951 0.845 1.00 72.38 210 GLN A O 1
ATOM 1695 N N . ASP A 1 211 ? 3.517 13.696 -0.467 1.00 65.25 211 ASP A N 1
ATOM 1696 C CA . ASP A 1 211 ? 4.672 13.632 -1.352 1.00 65.25 211 ASP A CA 1
ATOM 1697 C C . ASP A 1 211 ? 5.968 13.976 -0.594 1.00 65.25 211 ASP A C 1
ATOM 1699 O O . ASP A 1 211 ? 5.976 14.874 0.261 1.00 65.25 211 ASP A O 1
ATOM 1703 N N . GLU A 1 212 ? 7.065 13.290 -0.912 1.00 55.31 212 GLU A N 1
ATOM 1704 C CA . GLU A 1 212 ? 8.387 13.831 -0.594 1.00 55.31 212 GLU A CA 1
ATOM 1705 C C . GLU A 1 212 ? 8.653 14.989 -1.553 1.00 55.31 212 GLU A C 1
ATOM 1707 O O . GLU A 1 212 ? 8.349 14.916 -2.737 1.00 55.31 212 GLU A O 1
ATOM 1712 N N . LYS A 1 213 ? 9.201 16.099 -1.054 1.00 52.47 213 LYS A N 1
ATOM 1713 C CA . LYS A 1 213 ? 9.508 17.270 -1.888 1.00 52.47 213 LYS A CA 1
ATOM 1714 C C . LYS A 1 213 ? 10.275 16.854 -3.152 1.00 52.47 213 LYS A C 1
ATOM 1716 O O . LYS A 1 213 ? 11.458 16.576 -3.035 1.00 52.47 213 LYS A O 1
ATOM 1721 N N . LYS A 1 214 ? 9.609 16.959 -4.313 1.00 53.28 214 LYS A N 1
ATOM 1722 C CA . LYS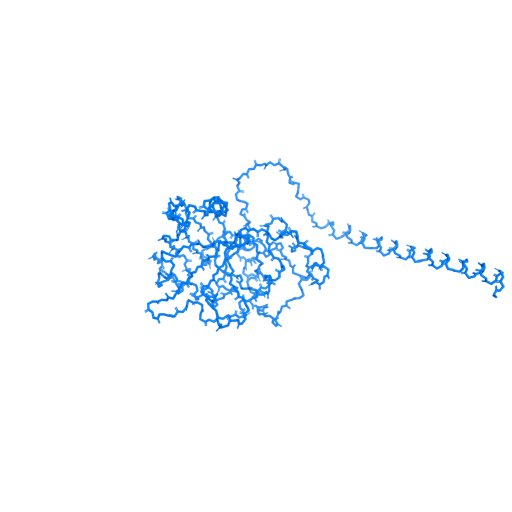 A 1 214 ? 10.129 16.861 -5.691 1.00 53.28 214 LYS A CA 1
ATOM 1723 C C . LYS A 1 214 ? 10.990 15.619 -5.940 1.00 53.28 214 LYS A C 1
ATOM 1725 O O . LYS A 1 214 ? 12.108 15.532 -5.445 1.00 53.28 214 LYS A O 1
ATOM 1730 N N . VAL A 1 215 ? 10.515 14.727 -6.814 1.00 55.53 215 VAL A N 1
ATOM 1731 C CA . VAL A 1 215 ? 11.339 13.675 -7.433 1.00 55.53 215 VAL A CA 1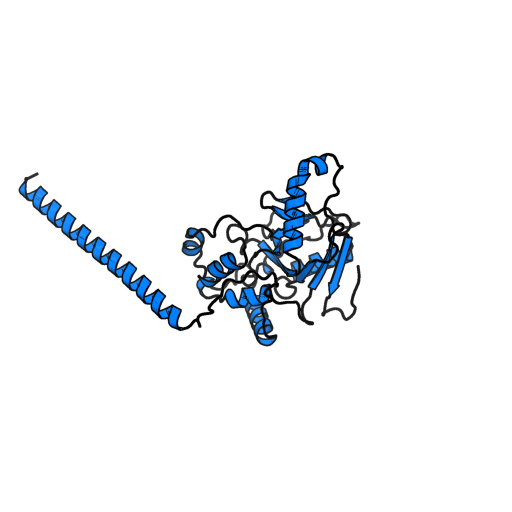
ATOM 1732 C C . VAL A 1 215 ? 12.696 14.274 -7.820 1.00 55.53 215 VAL A C 1
ATOM 1734 O O . VAL A 1 215 ? 12.781 15.143 -8.684 1.00 55.53 215 VAL A O 1
ATOM 1737 N N . ASN A 1 216 ? 13.746 13.877 -7.105 1.00 57.56 216 ASN A N 1
ATOM 1738 C CA . ASN A 1 216 ? 15.076 14.430 -7.294 1.00 57.56 216 ASN A CA 1
ATOM 1739 C C . ASN A 1 216 ? 15.613 13.916 -8.634 1.00 57.56 216 ASN A C 1
ATOM 1741 O O . ASN A 1 216 ? 15.789 12.709 -8.797 1.00 57.56 216 ASN A O 1
ATOM 1745 N N . GLU A 1 217 ? 15.877 14.814 -9.585 1.00 56.84 217 GLU A N 1
ATOM 1746 C CA . GLU A 1 217 ? 16.395 14.476 -10.922 1.00 56.84 217 GLU A CA 1
ATOM 1747 C C . GLU A 1 217 ? 17.649 13.584 -10.849 1.00 56.84 217 GLU A C 1
ATOM 1749 O O . GLU A 1 217 ? 17.808 12.659 -11.643 1.00 56.84 217 GLU A O 1
ATOM 1754 N N . LYS A 1 218 ? 18.468 13.728 -9.797 1.00 57.91 218 LYS A N 1
ATOM 1755 C CA . LYS A 1 218 ? 19.641 12.869 -9.564 1.00 57.91 218 LYS A CA 1
ATOM 1756 C C . LYS A 1 218 ? 19.297 11.412 -9.245 1.00 57.91 218 LYS A C 1
ATOM 1758 O O . LYS A 1 218 ? 20.123 10.532 -9.469 1.00 57.91 218 LYS A O 1
ATOM 1763 N N . ILE A 1 219 ? 18.119 11.122 -8.690 1.00 60.38 219 ILE A N 1
ATOM 1764 C CA . ILE A 1 219 ? 17.664 9.740 -8.452 1.00 60.38 219 ILE A CA 1
ATOM 1765 C C . ILE A 1 219 ? 17.270 9.088 -9.779 1.00 60.38 219 ILE A C 1
ATOM 1767 O O . ILE A 1 219 ? 17.535 7.900 -9.962 1.00 60.38 219 ILE A O 1
ATOM 1771 N N . ILE A 1 220 ? 16.694 9.866 -10.701 1.00 59.84 220 ILE A N 1
ATOM 1772 C CA . ILE A 1 220 ? 16.321 9.409 -12.045 1.00 59.84 220 ILE A CA 1
ATOM 1773 C C . ILE A 1 220 ? 17.572 8.958 -12.803 1.00 59.84 220 ILE A C 1
ATOM 1775 O O . ILE A 1 220 ? 17.627 7.828 -13.291 1.00 59.84 220 ILE A O 1
ATOM 1779 N N . GLU A 1 221 ? 18.601 9.806 -12.809 1.00 58.97 221 GLU A N 1
ATOM 1780 C CA . GLU A 1 221 ? 19.869 9.548 -13.497 1.00 58.97 221 GLU A CA 1
ATOM 1781 C C . GLU A 1 221 ? 20.665 8.397 -12.860 1.00 58.97 221 GLU A C 1
ATOM 1783 O O . GLU A 1 221 ? 21.175 7.533 -13.570 1.00 58.97 221 GLU A O 1
ATOM 1788 N N . ASN A 1 222 ? 20.732 8.327 -11.525 1.00 61.16 222 ASN A N 1
ATOM 1789 C CA . ASN A 1 222 ? 21.562 7.332 -10.834 1.00 61.16 222 ASN A CA 1
ATOM 1790 C C . ASN A 1 222 ? 20.920 5.942 -10.715 1.00 61.16 222 ASN A C 1
ATOM 1792 O O . ASN A 1 222 ? 21.644 4.951 -10.629 1.00 61.16 222 ASN A O 1
ATOM 1796 N N . LYS A 1 223 ? 19.583 5.838 -10.664 1.00 64.62 223 LYS A N 1
ATOM 1797 C CA . LYS A 1 223 ? 18.889 4.541 -10.523 1.00 64.62 223 LYS A CA 1
ATOM 1798 C C . LYS A 1 223 ? 18.443 3.927 -11.851 1.00 64.62 223 LYS A C 1
ATOM 1800 O O . LYS A 1 223 ? 17.854 2.849 -11.819 1.00 64.62 223 LYS A O 1
ATOM 1805 N N . ALA A 1 224 ? 18.697 4.589 -12.986 1.00 73.75 224 ALA A N 1
ATOM 1806 C CA . ALA A 1 224 ? 18.220 4.161 -14.304 1.00 73.75 224 ALA A CA 1
ATOM 1807 C C . ALA A 1 224 ? 16.729 3.763 -14.268 1.00 73.75 224 ALA A C 1
ATOM 1809 O O . ALA A 1 224 ? 16.342 2.668 -14.681 1.00 73.75 224 ALA A O 1
ATOM 1810 N N . ILE A 1 225 ? 15.892 4.626 -13.687 1.00 77.44 225 ILE A N 1
ATOM 1811 C CA . ILE A 1 225 ? 14.437 4.430 -13.645 1.00 77.44 225 ILE A CA 1
ATOM 1812 C C . ILE A 1 225 ? 13.797 5.034 -14.893 1.00 77.44 225 ILE A C 1
ATOM 1814 O O . ILE A 1 225 ? 14.301 6.010 -15.445 1.00 77.44 225 ILE A O 1
ATOM 1818 N N . SER A 1 226 ? 12.699 4.444 -15.367 1.00 83.19 226 SER A N 1
ATOM 1819 C CA . SER A 1 226 ? 12.060 4.920 -16.593 1.00 83.19 226 SER A CA 1
ATOM 1820 C C . SER A 1 226 ? 11.359 6.266 -16.375 1.00 83.19 226 SER A C 1
ATOM 1822 O O . SER A 1 226 ? 10.838 6.546 -15.292 1.00 83.19 226 SER A O 1
ATOM 1824 N N . GLN A 1 227 ? 11.298 7.094 -17.423 1.00 80.44 227 GLN A N 1
ATOM 1825 C CA . GLN A 1 227 ? 10.592 8.381 -17.375 1.00 80.44 227 GLN A CA 1
ATOM 1826 C C . GLN A 1 227 ? 9.102 8.204 -17.037 1.00 80.44 227 GLN A C 1
ATOM 1828 O O . GLN A 1 227 ? 8.507 9.069 -16.398 1.00 80.44 227 GLN A O 1
ATOM 1833 N N . SER A 1 228 ? 8.506 7.061 -17.403 1.00 86.00 228 SER A N 1
ATOM 1834 C CA . SER A 1 228 ? 7.117 6.750 -17.041 1.00 86.00 228 SER A CA 1
ATOM 1835 C C . SER A 1 228 ? 6.911 6.721 -15.522 1.00 86.00 228 SER A C 1
ATOM 1837 O O . SER A 1 228 ? 5.946 7.305 -15.043 1.00 86.00 228 SER A O 1
ATOM 1839 N N . LEU A 1 229 ? 7.853 6.172 -14.739 1.00 86.88 229 LEU A N 1
ATOM 1840 C CA . LEU A 1 229 ? 7.764 6.182 -13.273 1.00 86.88 229 LEU A CA 1
ATOM 1841 C C . LEU A 1 229 ? 7.728 7.608 -12.721 1.00 86.88 229 LEU A C 1
ATOM 1843 O O . LEU A 1 229 ? 6.925 7.921 -11.847 1.00 86.88 229 LEU A O 1
ATOM 1847 N N . VAL A 1 230 ? 8.594 8.472 -13.247 1.00 81.38 230 VAL A N 1
ATOM 1848 C CA . VAL A 1 230 ? 8.708 9.880 -12.842 1.00 81.38 230 VAL A CA 1
ATOM 1849 C C . VAL A 1 230 ? 7.402 10.618 -13.106 1.00 81.38 230 VAL A C 1
ATOM 1851 O O . VAL A 1 230 ? 6.892 11.312 -12.226 1.00 81.38 230 VAL A O 1
ATOM 1854 N N . ASN A 1 231 ? 6.837 10.421 -14.297 1.00 85.31 231 ASN A N 1
ATOM 1855 C CA . ASN A 1 231 ? 5.572 11.029 -14.685 1.00 85.31 231 ASN A CA 1
ATOM 1856 C C . ASN A 1 231 ? 4.431 10.547 -13.776 1.00 85.31 231 ASN A C 1
ATOM 1858 O O . ASN A 1 231 ? 3.681 11.368 -13.252 1.00 85.31 231 ASN A O 1
ATOM 1862 N N . GLU A 1 232 ? 4.330 9.239 -13.516 1.00 88.25 232 GLU A N 1
ATOM 1863 C CA . GLU A 1 232 ? 3.290 8.691 -12.638 1.00 88.25 232 GLU A CA 1
ATOM 1864 C C . GLU A 1 232 ? 3.434 9.169 -11.189 1.00 88.25 232 GLU A C 1
ATOM 1866 O O . GLU A 1 232 ? 2.434 9.467 -10.542 1.00 88.25 232 GLU A O 1
ATOM 1871 N N . LEU A 1 233 ? 4.655 9.314 -10.672 1.00 84.19 233 LEU A N 1
ATOM 1872 C CA . LEU A 1 233 ? 4.879 9.878 -9.338 1.00 84.19 233 LEU A CA 1
ATOM 1873 C C . LEU A 1 233 ? 4.482 11.346 -9.259 1.00 84.19 233 LEU A C 1
ATOM 1875 O O . LEU A 1 233 ? 3.888 11.755 -8.268 1.00 84.19 233 LEU A O 1
ATOM 1879 N N . SER A 1 234 ? 4.758 12.130 -10.302 1.00 81.00 234 SER A N 1
ATOM 1880 C CA . SER A 1 234 ? 4.294 13.516 -10.378 1.00 81.00 234 SER A CA 1
ATOM 1881 C C . SER A 1 234 ? 2.764 13.590 -10.416 1.00 81.00 234 SER A C 1
ATOM 1883 O O . SER A 1 234 ? 2.166 14.424 -9.738 1.00 81.00 234 SER A O 1
ATOM 1885 N N . ASN A 1 235 ? 2.121 12.705 -11.181 1.00 85.56 235 ASN A N 1
ATOM 1886 C CA . ASN A 1 235 ? 0.670 12.706 -11.369 1.00 85.56 235 ASN A CA 1
ATOM 1887 C C . ASN A 1 235 ? -0.080 12.211 -10.129 1.00 85.56 235 ASN A C 1
ATOM 1889 O O . ASN A 1 235 ? -1.080 12.795 -9.716 1.00 85.56 235 ASN A O 1
ATOM 1893 N N . ARG A 1 236 ? 0.401 11.122 -9.531 1.00 85.94 236 ARG A N 1
ATOM 1894 C CA . ARG A 1 236 ? -0.299 10.390 -8.465 1.00 85.94 236 ARG A CA 1
ATOM 1895 C C . ARG A 1 236 ? 0.216 10.733 -7.078 1.00 85.94 236 ARG A C 1
ATOM 1897 O O . ARG A 1 236 ? -0.438 10.394 -6.093 1.00 85.94 236 ARG A O 1
ATOM 1904 N N . LYS A 1 237 ? 1.330 11.475 -7.013 1.00 84.19 237 LYS A N 1
ATOM 1905 C CA . LYS A 1 237 ? 2.115 11.770 -5.808 1.00 84.19 237 LYS A CA 1
ATOM 1906 C C . LYS A 1 237 ? 2.707 10.472 -5.234 1.00 84.19 237 LYS A C 1
ATOM 1908 O O . LYS A 1 237 ? 2.108 9.404 -5.348 1.00 84.19 237 LYS A O 1
ATOM 1913 N N . GLY A 1 238 ? 3.886 10.512 -4.623 1.00 79.75 238 GLY A N 1
ATOM 1914 C CA . GLY A 1 238 ? 4.515 9.296 -4.092 1.00 79.75 238 GLY A CA 1
ATOM 1915 C C . GLY A 1 238 ? 5.956 9.509 -3.661 1.00 79.75 238 GLY A C 1
ATOM 1916 O O . GLY A 1 238 ? 6.464 10.618 -3.740 1.00 79.75 238 GLY A O 1
ATOM 1917 N N . ARG A 1 239 ? 6.632 8.459 -3.190 1.00 77.75 239 ARG A N 1
ATOM 1918 C CA . ARG A 1 239 ? 8.004 8.586 -2.663 1.00 77.75 239 ARG A CA 1
ATOM 1919 C C . ARG A 1 239 ? 8.964 7.600 -3.296 1.00 77.75 239 ARG A C 1
ATOM 1921 O O . ARG A 1 239 ? 8.712 6.408 -3.325 1.00 77.75 239 ARG A O 1
ATOM 1928 N N . LEU A 1 240 ? 10.107 8.071 -3.777 1.00 77.62 240 LEU A N 1
ATOM 1929 C CA . LEU A 1 240 ? 1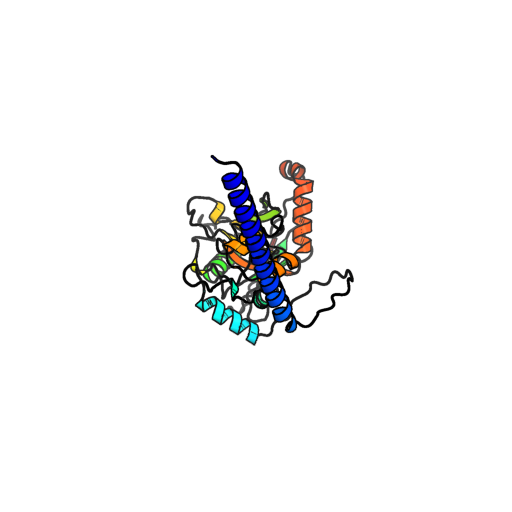1.133 7.181 -4.332 1.00 77.62 240 LEU A CA 1
ATOM 1930 C C . LEU A 1 240 ? 12.312 6.978 -3.397 1.00 77.62 240 LEU A C 1
ATOM 1932 O O . LEU A 1 240 ? 12.852 5.870 -3.317 1.00 77.62 240 LEU A O 1
ATOM 1936 N N . GLU A 1 241 ? 12.776 8.049 -2.764 1.00 72.44 241 GLU A N 1
ATOM 1937 C CA . GLU A 1 241 ? 13.984 7.998 -1.961 1.00 72.44 241 GLU A CA 1
ATOM 1938 C C . GLU A 1 241 ? 13.706 7.209 -0.685 1.00 72.44 241 GLU A C 1
ATOM 1940 O O . GLU A 1 241 ? 12.689 7.397 -0.040 1.00 72.44 241 GLU A O 1
ATOM 1945 N N . SER A 1 242 ? 14.583 6.264 -0.344 1.00 72.75 242 SER A N 1
ATOM 1946 C CA . SER A 1 242 ? 14.465 5.406 0.849 1.00 72.75 242 SER A CA 1
ATOM 1947 C C . SER A 1 242 ? 13.221 4.502 0.969 1.00 72.75 242 SER A C 1
ATOM 1949 O O . SER A 1 242 ? 13.267 3.585 1.787 1.00 72.75 242 SER A O 1
ATOM 1951 N N . GLU A 1 243 ? 12.190 4.672 0.132 1.00 82.06 243 GLU A N 1
ATOM 1952 C CA . GLU A 1 243 ? 10.923 3.926 0.190 1.00 82.06 243 GLU A CA 1
ATOM 1953 C C . GLU A 1 243 ? 10.816 2.841 -0.896 1.00 82.06 243 GLU A C 1
ATOM 1955 O O . GLU A 1 243 ? 10.744 1.646 -0.594 1.00 82.06 243 GLU A O 1
ATOM 1960 N N . TYR A 1 244 ? 10.861 3.234 -2.176 1.00 86.75 244 TYR A N 1
ATOM 1961 C CA . TYR A 1 244 ? 10.675 2.305 -3.295 1.00 86.75 244 TYR A CA 1
ATOM 1962 C C . TYR A 1 244 ? 11.770 1.229 -3.317 1.00 86.75 244 TYR A C 1
ATOM 1964 O O . TYR A 1 244 ? 12.962 1.540 -3.230 1.00 86.75 244 TYR A O 1
ATOM 1972 N N . LEU A 1 245 ? 11.346 -0.038 -3.415 1.00 86.88 245 LEU A N 1
ATOM 1973 C CA . LEU A 1 245 ? 12.176 -1.252 -3.345 1.00 86.88 245 LEU A CA 1
ATOM 1974 C C . LEU A 1 245 ? 12.940 -1.467 -2.024 1.00 86.88 245 LEU A C 1
ATOM 1976 O O . LEU A 1 245 ? 13.693 -2.431 -1.900 1.00 86.88 245 LEU A O 1
ATOM 1980 N N . ASN A 1 246 ? 12.737 -0.612 -1.023 1.00 83.94 246 ASN A N 1
ATOM 1981 C CA . ASN A 1 246 ? 13.245 -0.816 0.336 1.00 83.94 246 ASN A CA 1
ATOM 1982 C C . ASN A 1 246 ? 12.153 -1.288 1.294 1.00 83.94 246 ASN A C 1
ATOM 1984 O O . ASN A 1 246 ? 12.464 -1.905 2.313 1.00 83.94 246 ASN A O 1
ATOM 1988 N N . ASN A 1 247 ? 10.899 -0.987 0.961 1.00 87.81 247 ASN A N 1
ATOM 1989 C CA . ASN A 1 247 ? 9.721 -1.266 1.760 1.00 87.81 247 ASN A CA 1
ATOM 1990 C C . ASN A 1 247 ? 8.711 -2.101 0.977 1.00 87.81 247 ASN A C 1
ATOM 1992 O O . ASN A 1 247 ? 8.737 -2.163 -0.253 1.00 87.81 247 ASN A O 1
ATOM 1996 N N . ILE A 1 248 ? 7.838 -2.773 1.720 1.00 91.75 248 ILE A N 1
ATOM 1997 C CA . ILE A 1 248 ? 6.809 -3.646 1.170 1.00 91.75 248 ILE A CA 1
ATOM 1998 C C . ILE A 1 248 ? 5.545 -2.812 1.017 1.00 91.75 248 ILE A C 1
ATOM 2000 O O . ILE A 1 248 ? 4.943 -2.415 2.014 1.00 91.75 248 ILE A O 1
ATOM 2004 N N . VAL A 1 249 ? 5.142 -2.546 -0.221 1.00 94.69 249 VAL A N 1
ATOM 2005 C CA . VAL A 1 249 ? 3.814 -2.008 -0.527 1.00 94.69 249 VAL A CA 1
ATOM 2006 C C . VAL A 1 249 ? 2.864 -3.194 -0.637 1.00 94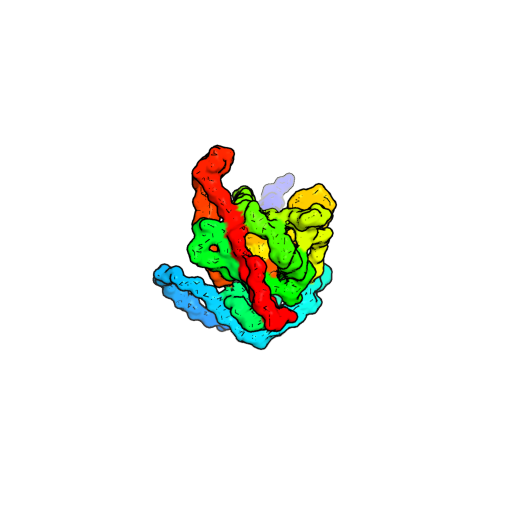.69 249 VAL A C 1
ATOM 2008 O O . VAL A 1 249 ? 3.132 -4.125 -1.387 1.00 94.69 249 VAL A O 1
ATOM 2011 N N . PHE A 1 250 ? 1.772 -3.191 0.124 1.00 95.44 250 PHE A N 1
ATOM 2012 C CA . PHE A 1 250 ? 0.847 -4.334 0.189 1.00 95.44 250 PHE A CA 1
ATOM 2013 C C . PHE A 1 250 ? -0.625 -3.944 0.016 1.00 95.44 250 PHE A C 1
ATOM 2015 O O . PHE A 1 250 ? -1.500 -4.813 0.006 1.00 95.44 250 PHE A O 1
ATOM 2022 N N . GLY A 1 251 ? -0.907 -2.655 -0.165 1.00 96.69 251 GLY A N 1
ATOM 2023 C CA . GLY A 1 251 ? -2.230 -2.178 -0.540 1.00 96.69 251 GLY A CA 1
ATOM 2024 C C . GLY A 1 251 ? -2.213 -0.761 -1.100 1.00 96.69 251 GLY A C 1
ATOM 2025 O O . GLY A 1 251 ? -1.193 -0.077 -1.051 1.00 96.69 251 GLY A O 1
ATOM 2026 N N . GLN A 1 252 ? -3.350 -0.328 -1.632 1.00 95.94 252 GLN A N 1
ATOM 2027 C CA . GLN A 1 252 ? -3.555 0.998 -2.206 1.00 95.94 252 GLN A CA 1
ATOM 2028 C C . GLN A 1 252 ? -4.964 1.484 -1.879 1.00 95.94 252 GLN A C 1
ATOM 2030 O O . GLN A 1 252 ? -5.940 0.782 -2.142 1.00 95.94 252 GLN A O 1
ATOM 2035 N N . VAL A 1 253 ? -5.077 2.692 -1.328 1.00 93.56 253 VAL A N 1
ATOM 2036 C CA . VAL A 1 253 ? -6.359 3.393 -1.196 1.00 93.56 253 VAL A CA 1
ATOM 2037 C C . VAL A 1 253 ? -6.894 3.677 -2.599 1.00 93.56 253 VAL A C 1
ATOM 2039 O O . VAL A 1 253 ? -6.241 4.374 -3.379 1.00 93.56 253 VAL A O 1
ATOM 2042 N N . THR A 1 254 ? -8.070 3.133 -2.900 1.00 90.88 254 THR A N 1
ATOM 2043 C CA . THR A 1 254 ? -8.769 3.288 -4.185 1.00 90.88 254 THR A CA 1
ATOM 2044 C C . THR A 1 254 ? -9.971 4.224 -4.094 1.00 90.88 254 THR A C 1
ATOM 2046 O O . THR A 1 254 ? -10.480 4.636 -5.131 1.00 90.88 254 THR A O 1
ATOM 2049 N N . ASN A 1 255 ? -10.433 4.541 -2.879 1.00 89.94 255 ASN A N 1
ATOM 2050 C CA . ASN A 1 255 ? -11.518 5.490 -2.625 1.00 89.94 255 ASN A CA 1
ATOM 2051 C C . ASN A 1 255 ? -11.330 6.168 -1.257 1.00 89.94 255 ASN A C 1
ATOM 2053 O O . ASN A 1 255 ? -11.011 5.496 -0.271 1.00 89.94 255 ASN A O 1
ATOM 2057 N N . GLY A 1 256 ? -11.545 7.485 -1.191 1.00 88.69 256 GLY A N 1
ATOM 2058 C CA . GLY A 1 256 ? -11.579 8.246 0.066 1.00 88.69 256 GLY A CA 1
ATOM 2059 C C . GLY A 1 256 ? -10.235 8.820 0.534 1.00 88.69 256 GLY A C 1
ATOM 2060 O O . GLY A 1 256 ? -10.106 9.241 1.684 1.00 88.69 256 GLY A O 1
ATOM 2061 N N . ILE A 1 257 ? -9.227 8.886 -0.342 1.00 88.06 257 ILE A N 1
ATOM 2062 C CA . ILE A 1 257 ? -7.903 9.438 0.002 1.00 88.06 257 ILE A CA 1
ATOM 2063 C C . ILE A 1 257 ? -7.967 10.896 0.489 1.00 88.06 257 ILE A C 1
ATOM 2065 O O . ILE A 1 257 ? -7.243 11.268 1.408 1.00 88.06 257 ILE A O 1
ATOM 2069 N N . GLU A 1 258 ? -8.866 11.703 -0.076 1.00 87.25 258 GLU A N 1
ATOM 2070 C CA . GLU A 1 258 ? -9.054 13.114 0.293 1.00 87.25 258 GLU A CA 1
ATOM 2071 C C . GLU A 1 258 ? -9.511 13.254 1.751 1.00 87.25 258 GLU A C 1
ATOM 2073 O O . GLU A 1 258 ? -8.997 14.088 2.491 1.00 87.25 258 GLU A O 1
ATOM 2078 N N . LYS A 1 259 ? -10.393 12.360 2.211 1.00 86.75 259 LYS A N 1
ATOM 2079 C CA . LYS A 1 259 ? -10.867 12.331 3.603 1.00 86.75 259 LYS A CA 1
ATOM 2080 C C . LYS A 1 259 ? -9.750 11.960 4.573 1.00 86.75 259 LYS A C 1
ATOM 2082 O O . LYS A 1 259 ? -9.672 12.509 5.669 1.00 86.75 259 LYS A O 1
ATOM 2087 N N . LEU A 1 260 ? -8.856 11.054 4.168 1.00 85.56 260 LEU A N 1
ATOM 2088 C CA . LEU A 1 260 ? -7.654 10.757 4.948 1.00 85.56 260 LEU A CA 1
ATOM 2089 C C . LEU A 1 260 ? -6.718 11.973 5.023 1.00 85.56 260 LEU A C 1
ATOM 2091 O O . LEU A 1 260 ? -6.154 12.236 6.085 1.00 85.56 260 LEU A O 1
ATOM 2095 N N . GLU A 1 261 ? -6.568 12.732 3.932 1.00 85.38 261 GLU A N 1
ATOM 2096 C CA . GLU A 1 261 ? -5.792 13.981 3.917 1.00 85.38 261 GLU A CA 1
ATOM 2097 C C . GLU A 1 261 ? -6.422 15.053 4.824 1.00 85.38 261 GLU A C 1
ATOM 2099 O O . GLU A 1 261 ? -5.706 15.717 5.577 1.00 85.38 261 GLU A O 1
ATOM 2104 N N . GLU A 1 262 ? -7.745 15.215 4.798 1.00 83.75 262 GLU A N 1
ATOM 2105 C CA . GLU A 1 262 ? -8.482 16.112 5.696 1.00 83.75 262 GLU A CA 1
ATOM 2106 C C . GLU A 1 262 ? -8.292 15.721 7.160 1.00 83.75 262 GLU A C 1
ATOM 2108 O O . GLU A 1 262 ? -7.890 16.559 7.969 1.00 83.75 262 GLU A O 1
ATOM 2113 N N . MET A 1 263 ? -8.479 14.440 7.481 1.00 80.44 263 MET A N 1
ATOM 2114 C CA . MET A 1 263 ? -8.270 13.892 8.820 1.00 80.44 263 MET A CA 1
ATOM 2115 C C . MET A 1 263 ? -6.840 14.137 9.322 1.00 80.44 263 MET A C 1
ATOM 2117 O O . MET A 1 263 ? -6.639 14.550 10.464 1.00 80.44 263 MET A O 1
ATOM 2121 N N . ALA A 1 264 ? -5.836 13.933 8.468 1.00 79.88 264 ALA A N 1
ATOM 2122 C CA . ALA A 1 264 ? -4.439 14.203 8.795 1.00 79.88 264 ALA A CA 1
ATOM 2123 C C . ALA A 1 264 ? -4.165 15.706 9.006 1.00 79.88 264 ALA A C 1
ATOM 2125 O O . ALA A 1 264 ? -3.434 16.111 9.914 1.00 79.88 264 ALA A O 1
ATOM 2126 N N . ASN A 1 265 ? -4.761 16.572 8.187 1.00 80.38 265 ASN A N 1
ATOM 2127 C CA . ASN A 1 265 ? -4.623 18.015 8.356 1.00 80.38 265 ASN A CA 1
ATOM 2128 C C . ASN A 1 265 ? -5.309 18.514 9.634 1.00 80.38 265 ASN A C 1
ATOM 2130 O O . ASN A 1 265 ? -4.764 19.399 10.298 1.00 80.38 265 ASN A O 1
ATOM 2134 N N . ASP A 1 266 ? -6.463 17.953 9.991 1.00 79.56 266 ASP A N 1
ATOM 2135 C CA . ASP A 1 266 ? -7.183 18.304 11.213 1.00 79.56 266 ASP A CA 1
ATOM 2136 C C . ASP A 1 266 ? -6.426 17.845 12.467 1.00 79.56 266 ASP A C 1
ATOM 2138 O O . ASP A 1 266 ? -6.180 18.646 13.369 1.00 79.56 266 ASP A O 1
ATOM 2142 N N . TYR A 1 267 ? -5.900 16.613 12.465 1.00 76.00 267 TYR A N 1
ATOM 2143 C CA . TYR A 1 267 ? -5.001 16.126 13.516 1.00 76.00 267 TYR A CA 1
ATOM 2144 C C . TYR A 1 267 ? -3.835 17.094 13.768 1.00 76.00 267 TYR A C 1
ATOM 2146 O O . TYR A 1 267 ? -3.528 17.441 14.909 1.00 76.00 267 TYR A O 1
ATOM 2154 N N . LYS A 1 268 ? -3.186 17.574 12.698 1.00 76.62 268 LYS A N 1
ATOM 2155 C CA . LYS A 1 268 ? -2.057 18.507 12.806 1.00 76.62 268 LYS A CA 1
ATOM 2156 C C . LYS A 1 268 ? -2.461 19.835 13.447 1.00 76.62 268 LYS A C 1
ATOM 2158 O O . LYS A 1 268 ? -1.692 20.375 14.243 1.00 76.62 268 LYS A O 1
ATOM 2163 N N . LYS A 1 269 ? -3.621 20.384 13.076 1.00 80.69 269 LYS A N 1
ATOM 2164 C CA . LYS A 1 269 ? -4.121 21.648 13.639 1.00 80.69 269 LYS A CA 1
ATOM 2165 C C . LYS A 1 269 ? -4.392 21.511 15.136 1.00 80.69 269 LYS A C 1
ATOM 2167 O O . LYS A 1 269 ? -4.017 22.399 15.895 1.00 80.69 269 LYS A O 1
ATOM 2172 N N . ASN A 1 270 ? -4.942 20.370 15.545 1.00 76.62 270 ASN A N 1
ATOM 2173 C CA . ASN A 1 270 ? -5.418 20.138 16.907 1.00 76.62 270 ASN A CA 1
ATOM 2174 C C . ASN A 1 270 ? -4.417 19.374 17.792 1.00 76.62 270 ASN A C 1
ATOM 2176 O O . ASN A 1 270 ? -4.774 18.918 18.874 1.00 76.62 270 ASN A O 1
ATOM 2180 N N . ILE A 1 271 ? -3.147 19.239 17.385 1.00 75.62 271 ILE A N 1
ATOM 2181 C CA . ILE A 1 271 ? -2.171 18.387 18.090 1.00 75.62 271 ILE A CA 1
ATOM 2182 C C . ILE A 1 271 ? -1.995 18.753 19.575 1.00 75.62 271 ILE A C 1
ATOM 2184 O O . ILE A 1 271 ? -1.798 17.872 20.407 1.00 75.62 271 ILE A O 1
ATOM 2188 N N . LYS A 1 272 ? -2.102 20.039 19.934 1.00 75.38 272 LYS A N 1
ATOM 2189 C CA . LYS A 1 272 ? -2.016 20.498 21.333 1.00 75.38 272 LYS A CA 1
ATOM 2190 C C . LYS A 1 272 ? -3.229 20.062 22.162 1.00 75.38 272 LYS A C 1
ATOM 2192 O O . LYS A 1 272 ? -3.061 19.612 23.290 1.00 75.38 272 LYS A O 1
ATOM 2197 N N . ASP A 1 273 ? -4.422 20.146 21.587 1.00 72.25 273 ASP A N 1
ATOM 2198 C CA . ASP A 1 273 ? -5.683 19.765 22.236 1.00 72.25 273 ASP A CA 1
ATOM 2199 C C . ASP A 1 273 ? -5.796 18.244 22.382 1.00 72.25 273 ASP A C 1
ATOM 2201 O O . ASP A 1 273 ? -6.266 17.722 23.392 1.00 72.25 273 ASP A O 1
ATOM 2205 N N . ILE A 1 274 ? -5.241 17.522 21.410 1.00 68.75 274 ILE A N 1
ATOM 2206 C CA . ILE A 1 274 ? -5.037 16.078 21.460 1.00 68.75 274 ILE A CA 1
ATOM 2207 C C . ILE A 1 274 ? -4.177 15.680 22.674 1.00 68.75 274 ILE A C 1
ATOM 2209 O O . ILE A 1 274 ? -4.582 14.815 23.453 1.00 68.75 274 ILE A O 1
ATOM 2213 N N . TYR A 1 275 ? -3.029 16.337 22.896 1.00 69.00 275 TYR A N 1
ATOM 2214 C CA . TYR A 1 275 ? -2.199 16.090 24.087 1.00 69.00 275 TYR A CA 1
ATOM 2215 C C . TYR A 1 275 ? -2.935 16.405 25.396 1.00 69.00 275 TYR A C 1
ATOM 2217 O O . TYR A 1 275 ? -2.749 15.705 26.393 1.00 69.00 275 TYR A O 1
ATOM 2225 N N . ASN A 1 276 ? -3.813 17.407 25.377 1.00 73.44 276 ASN A N 1
ATOM 2226 C CA . ASN A 1 276 ? -4.642 17.795 26.516 1.00 73.44 276 ASN A CA 1
ATOM 2227 C C . ASN A 1 276 ? -5.918 16.942 26.669 1.00 73.44 276 ASN A C 1
ATOM 2229 O O . ASN A 1 276 ? -6.717 17.206 27.566 1.00 73.44 276 ASN A O 1
ATOM 2233 N N . LYS A 1 277 ? -6.105 15.905 25.834 1.00 68.50 277 LYS A N 1
ATOM 2234 C CA . LYS A 1 277 ? -7.269 14.996 25.810 1.00 68.50 277 LYS A CA 1
ATOM 2235 C C . LYS A 1 277 ? -8.620 15.687 25.580 1.00 68.50 277 LYS A C 1
ATOM 2237 O O . LYS A 1 277 ? -9.660 15.128 25.920 1.00 68.50 277 LYS A O 1
ATOM 2242 N N . THR A 1 278 ? -8.626 16.878 24.990 1.00 59.75 278 THR A N 1
ATOM 2243 C CA . THR A 1 278 ? -9.849 17.624 24.647 1.00 59.75 278 THR A CA 1
ATOM 2244 C C . THR A 1 278 ? -10.310 17.368 23.212 1.00 59.75 278 THR A C 1
ATOM 2246 O O . THR A 1 278 ? -11.397 17.793 22.829 1.00 59.75 278 THR A O 1
ATOM 2249 N N . TYR A 1 279 ? -9.516 16.628 22.434 1.00 63.16 279 TYR A N 1
ATOM 2250 C CA . TYR A 1 279 ? -9.819 16.195 21.074 1.00 63.16 279 TYR A CA 1
ATOM 2251 C C . TYR A 1 279 ? -9.598 14.678 20.946 1.00 63.16 279 TYR A C 1
ATOM 2253 O O . TYR A 1 279 ? -8.600 14.142 21.436 1.00 63.16 279 TYR A O 1
ATOM 2261 N N . SER A 1 280 ? -10.526 13.968 20.296 1.00 67.50 280 SER A N 1
ATOM 2262 C CA . SER A 1 280 ? -10.436 12.514 20.114 1.00 67.50 280 SER A CA 1
ATOM 2263 C C . SER A 1 280 ? -9.577 12.166 18.901 1.00 67.50 280 SER A C 1
ATOM 2265 O O . SER A 1 280 ? -9.830 12.633 17.795 1.00 67.50 280 SER A O 1
ATOM 2267 N N . TYR A 1 281 ? -8.567 11.321 19.098 1.00 69.12 281 TYR A N 1
ATOM 2268 C CA . TYR A 1 281 ? -7.748 10.793 18.010 1.00 69.12 281 TYR A CA 1
ATOM 2269 C C . TYR A 1 281 ? -8.607 10.047 16.975 1.00 69.12 281 TYR A C 1
ATOM 2271 O O . TYR A 1 281 ? -9.490 9.285 17.377 1.00 69.12 281 TYR A O 1
ATOM 2279 N N . PRO A 1 282 ? -8.311 10.156 15.667 1.00 76.38 282 PRO A N 1
ATOM 2280 C CA . PRO A 1 282 ? -8.884 9.240 14.695 1.00 76.38 282 PRO A CA 1
ATOM 2281 C C . PRO A 1 282 ? -8.453 7.806 15.013 1.00 76.38 282 PRO A C 1
ATOM 2283 O O . PRO A 1 282 ? -7.267 7.520 15.213 1.00 76.38 282 PRO A O 1
ATOM 2286 N N . TYR A 1 283 ? -9.414 6.893 15.072 1.00 77.81 283 TYR A N 1
ATOM 2287 C CA . TYR A 1 283 ? -9.166 5.469 15.266 1.00 77.81 283 TYR A CA 1
ATOM 2288 C C . TYR A 1 283 ? -10.082 4.633 14.386 1.00 77.81 283 TYR A C 1
ATOM 2290 O O . TYR A 1 283 ? -11.174 5.056 13.999 1.00 77.81 283 TYR A O 1
ATOM 2298 N N . ILE A 1 284 ? -9.612 3.427 14.078 1.00 82.25 284 ILE A N 1
ATOM 2299 C CA . ILE A 1 284 ? -10.370 2.467 13.287 1.00 82.25 284 ILE A CA 1
ATOM 2300 C C . ILE A 1 284 ? -11.463 1.864 14.171 1.00 82.25 284 ILE A C 1
ATOM 2302 O O . ILE A 1 284 ? -11.173 1.272 15.213 1.00 82.25 284 ILE A O 1
ATOM 2306 N N . THR A 1 285 ? -12.715 2.007 13.746 1.00 84.44 285 THR A N 1
ATOM 2307 C CA . THR A 1 285 ? -13.883 1.428 14.422 1.00 84.44 285 THR A CA 1
ATOM 2308 C C . THR A 1 285 ? -14.226 0.045 13.891 1.00 84.44 285 THR A C 1
ATOM 2310 O O . THR A 1 285 ? -14.733 -0.781 14.644 1.00 84.44 285 THR A O 1
ATOM 2313 N N . LYS A 1 286 ? -13.968 -0.201 12.603 1.00 87.25 286 LYS A N 1
ATOM 2314 C CA . LYS A 1 286 ? -14.318 -1.448 11.918 1.00 87.25 286 LYS A CA 1
ATOM 2315 C C . LYS A 1 286 ? -13.482 -1.635 10.656 1.00 87.25 286 LYS A C 1
ATOM 2317 O O . LYS A 1 286 ? -13.184 -0.656 9.964 1.00 87.25 286 LYS A O 1
ATOM 2322 N N . ILE A 1 287 ? -13.171 -2.885 10.314 1.00 88.94 287 ILE A N 1
ATOM 2323 C CA . ILE A 1 287 ? -12.632 -3.252 9.000 1.00 88.94 287 ILE A CA 1
ATOM 2324 C C . ILE A 1 287 ? -13.476 -4.375 8.399 1.00 88.94 287 ILE A C 1
ATOM 2326 O O . ILE A 1 287 ? -13.498 -5.493 8.903 1.00 88.94 287 ILE A O 1
ATOM 2330 N N . GLU A 1 288 ? -14.131 -4.103 7.273 1.00 90.25 288 GLU A N 1
ATOM 2331 C CA . GLU A 1 288 ? -14.783 -5.148 6.481 1.00 90.25 288 GLU A CA 1
ATOM 2332 C C . GLU A 1 288 ? -13.806 -5.707 5.453 1.00 90.25 288 GLU A C 1
ATOM 2334 O O . GLU A 1 288 ? -13.162 -4.943 4.734 1.00 90.25 288 GLU A O 1
ATOM 2339 N N . VAL A 1 289 ? -13.720 -7.034 5.355 1.00 89.56 289 VAL A N 1
ATOM 2340 C CA . VAL A 1 289 ? -12.834 -7.718 4.408 1.00 89.56 289 VAL A CA 1
ATOM 2341 C C . VAL A 1 289 ? -13.669 -8.402 3.332 1.00 89.56 289 VAL A C 1
ATOM 2343 O O . VAL A 1 289 ? -14.521 -9.239 3.634 1.00 89.56 289 VAL A O 1
ATOM 2346 N N . ASN A 1 290 ? -13.384 -8.090 2.071 1.00 84.69 290 ASN A N 1
ATOM 2347 C CA . ASN A 1 290 ? -13.775 -8.923 0.946 1.00 84.69 290 ASN A CA 1
ATOM 2348 C C . ASN A 1 290 ? -12.563 -9.748 0.511 1.00 84.69 290 ASN A C 1
ATOM 2350 O O . ASN A 1 290 ? -11.624 -9.216 -0.077 1.00 84.69 290 ASN A O 1
ATOM 2354 N N . ASP A 1 291 ? -12.570 -11.037 0.841 1.00 75.00 291 ASP A N 1
ATOM 2355 C CA . ASP A 1 291 ? -11.515 -11.979 0.473 1.00 75.00 291 ASP A CA 1
ATOM 2356 C C . ASP A 1 291 ? -12.109 -13.036 -0.468 1.00 75.00 291 ASP A C 1
ATOM 2358 O O . ASP A 1 291 ? -12.793 -13.946 0.004 1.00 75.00 291 ASP A O 1
ATOM 2362 N N . PRO A 1 292 ? -11.881 -12.939 -1.787 1.00 65.44 292 PRO A N 1
ATOM 2363 C CA . PRO A 1 292 ? -12.518 -13.831 -2.751 1.00 65.44 292 PRO A CA 1
ATOM 2364 C C . PRO A 1 292 ? -12.016 -15.274 -2.663 1.00 65.44 292 PRO A C 1
ATOM 2366 O O . PRO A 1 292 ? -12.676 -16.193 -3.146 1.00 65.44 292 PRO A O 1
ATOM 2369 N N . TYR A 1 293 ? -10.895 -15.503 -1.973 1.00 61.62 293 TYR A N 1
ATOM 2370 C CA . TYR A 1 293 ? -10.365 -16.838 -1.703 1.00 61.62 293 TYR A CA 1
ATOM 2371 C C . TYR A 1 293 ? -11.048 -17.510 -0.499 1.00 61.62 293 TYR A C 1
ATOM 2373 O O . TYR A 1 293 ? -10.793 -18.682 -0.211 1.00 61.62 293 TYR A O 1
ATOM 2381 N N . LYS A 1 294 ? -11.969 -16.809 0.182 1.00 57.19 294 LYS A N 1
ATOM 2382 C CA . LYS A 1 294 ? -12.872 -17.364 1.194 1.00 57.19 294 LYS A CA 1
ATOM 2383 C C . LYS A 1 294 ? -14.326 -17.132 0.777 1.00 57.19 294 LYS A C 1
ATOM 2385 O O . LYS A 1 294 ? -14.812 -16.013 0.767 1.00 57.19 294 LYS A O 1
ATOM 2390 N N . LYS A 1 295 ? -15.067 -18.216 0.514 1.00 39.84 295 LYS A N 1
ATOM 2391 C CA . LYS A 1 295 ? -16.497 -18.208 0.117 1.00 39.84 295 LYS A CA 1
ATOM 2392 C C . LYS A 1 295 ? -17.479 -17.589 1.136 1.00 39.84 295 LYS A C 1
ATOM 2394 O O . LYS A 1 295 ? -18.686 -17.652 0.930 1.00 39.84 295 LYS A O 1
ATOM 2399 N N . THR A 1 296 ? -17.005 -16.988 2.219 1.00 42.22 296 THR A N 1
ATOM 2400 C CA . THR A 1 296 ? -17.827 -16.305 3.217 1.00 42.22 296 THR A CA 1
ATOM 2401 C C . THR A 1 296 ? -17.322 -14.879 3.377 1.00 42.22 296 THR A C 1
ATOM 2403 O O . THR A 1 296 ? -16.180 -14.670 3.774 1.00 42.22 296 THR A O 1
ATOM 2406 N N . LYS A 1 297 ? -18.182 -13.889 3.101 1.00 42.41 297 LYS A N 1
ATOM 2407 C CA . LYS A 1 297 ? -17.998 -12.519 3.599 1.00 42.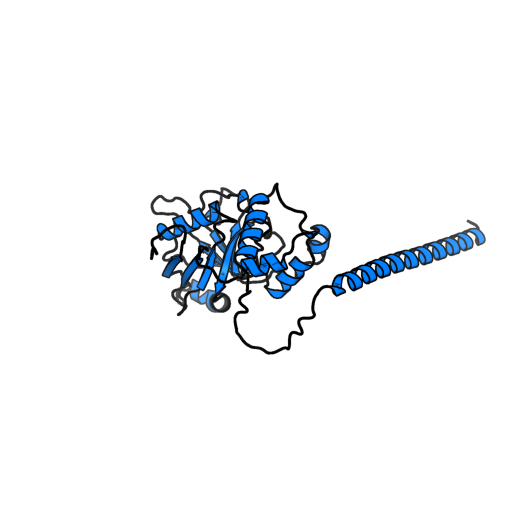41 297 LYS A CA 1
ATOM 2408 C C . LYS A 1 297 ? -17.908 -12.611 5.116 1.00 42.41 297 LYS A C 1
ATOM 2410 O O . LYS A 1 297 ? -18.877 -13.027 5.748 1.00 42.41 297 LYS A O 1
ATOM 2415 N N . ILE A 1 298 ? -16.760 -12.270 5.691 1.00 44.56 298 ILE A N 1
ATOM 2416 C CA . ILE A 1 298 ? -16.606 -12.245 7.143 1.00 44.56 298 ILE A CA 1
ATOM 2417 C C . ILE A 1 298 ? -16.545 -10.786 7.575 1.00 44.56 298 ILE A C 1
ATOM 2419 O O . ILE A 1 298 ? -15.629 -10.050 7.213 1.00 44.56 298 ILE A O 1
ATOM 2423 N N . THR A 1 299 ? -17.573 -10.363 8.301 1.00 41.66 299 THR A N 1
ATOM 2424 C CA . THR A 1 299 ? -17.596 -9.079 8.998 1.00 41.66 299 THR A CA 1
ATOM 2425 C C . THR A 1 299 ? -16.897 -9.279 10.338 1.00 41.66 299 THR A C 1
ATOM 2427 O O . THR A 1 299 ? -17.305 -10.157 11.098 1.00 41.66 299 THR A O 1
ATOM 2430 N N . TYR A 1 300 ? -15.843 -8.503 10.590 1.00 46.31 300 TYR A N 1
ATOM 2431 C CA . TYR A 1 300 ? -15.109 -8.473 11.854 1.00 46.31 300 TYR A CA 1
ATOM 2432 C C . TYR A 1 300 ? -15.318 -7.122 12.538 1.00 46.31 300 TYR A C 1
ATOM 2434 O O . TYR A 1 300 ? -15.365 -6.100 11.808 1.00 46.31 300 TYR A O 1
#

Radius of gyration: 24.68 Å; chains: 1; bounding box: 79×53×59 Å